Protein 3FZG (pdb70)

Structure (mmCIF, N/CA/C/O backbone):
data_3FZG
#
_entry.id   3FZG
#
_cell.length_a   74.110
_cell.length_b   90.080
_cell.length_c   65.940
_cell.angle_alpha   90.00
_cell.angle_beta   90.00
_cell.angle_gamma   90.00
#
_symmetry.space_group_name_H-M   'C 2 2 21'
#
loop_
_entity.id
_entity.type
_entity.pdbx_description
1 polymer '16S rRNA methylase'
2 non-polymer S-ADENOSYLMETHIONINE
3 water water
#
loop_
_atom_site.group_PDB
_atom_site.id
_atom_site.type_symbol
_atom_site.label_atom_id
_atom_site.label_alt_id
_atom_site.label_comp_id
_atom_site.label_asym_id
_atom_site.label_entity_id
_atom_site.label_seq_id
_atom_site.pdbx_PDB_ins_code
_atom_site.Cartn_x
_atom_site.Cartn_y
_atom_site.Cartn_z
_atom_site.occupancy
_atom_site.B_iso_or_equiv
_atom_site.auth_seq_id
_atom_site.auth_comp_id
_atom_site.auth_asym_id
_atom_site.auth_atom_id
_atom_site.pdbx_PDB_model_num
ATOM 1 N N . ALA A 1 1 ? -5.146 16.525 29.795 1.00 31.98 58 ALA A N 1
ATOM 2 C CA . ALA A 1 1 ? -5.680 17.642 28.963 1.00 30.55 58 ALA A CA 1
ATOM 3 C C . ALA A 1 1 ? -4.529 18.391 28.310 1.00 28.61 58 ALA A C 1
ATOM 4 O O . ALA A 1 1 ? -3.430 18.449 28.859 1.00 28.71 58 ALA A O 1
ATOM 6 N N . TYR A 1 2 ? -4.777 18.958 27.133 1.00 26.86 59 TYR A N 1
ATOM 7 C CA . TYR A 1 2 ? -3.742 19.708 26.432 1.00 23.79 59 TYR A CA 1
ATOM 8 C C . TYR A 1 2 ? -3.340 20.874 27.335 1.00 22.77 59 TYR A C 1
ATOM 9 O O . TYR A 1 2 ? -4.191 21.599 27.844 1.00 21.20 59 TYR A O 1
ATOM 18 N N . PRO A 1 3 ? -2.033 21.069 27.546 1.00 21.80 60 PRO A N 1
ATOM 19 C CA . PRO A 1 3 ? -1.578 22.161 28.410 1.00 21.01 60 PRO A CA 1
ATOM 20 C C . PRO A 1 3 ? -1.853 23.591 27.947 1.00 20.43 60 PRO A C 1
ATOM 21 O O . PRO A 1 3 ? -1.811 23.897 26.754 1.00 20.22 60 PRO A O 1
ATOM 25 N N . ASN A 1 4 ? -2.149 24.455 28.915 1.00 17.63 61 ASN A N 1
ATOM 26 C CA . ASN A 1 4 ? -2.403 25.870 28.659 1.00 18.63 61 ASN A CA 1
ATOM 27 C C . ASN A 1 4 ? -1.038 26.539 28.803 1.00 17.95 61 ASN A C 1
ATOM 28 O O . ASN A 1 4 ? -0.652 26.952 29.898 1.00 17.03 61 ASN A O 1
ATOM 33 N N . TRP A 1 5 ? -0.308 26.634 27.695 1.00 17.32 62 TRP A N 1
ATOM 34 C CA . TRP A 1 5 ? 1.035 27.211 27.694 1.00 17.27 62 TRP A CA 1
ATOM 35 C C . TRP A 1 5 ? 1.147 28.597 28.334 1.00 18.45 62 TRP A C 1
ATOM 36 O O . TRP A 1 5 ? 2.005 28.820 29.192 1.00 16.86 62 TRP A O 1
ATOM 47 N N . ASP A 1 6 ? 0.288 29.523 27.921 1.00 18.41 63 ASP A N 1
ATOM 48 C CA . ASP A 1 6 ? 0.317 30.878 28.466 1.00 21.71 63 ASP A CA 1
ATOM 49 C C . ASP A 1 6 ? 0.155 30.884 29.989 1.00 20.41 63 ASP A C 1
ATOM 50 O O . ASP A 1 6 ? 0.819 31.642 30.697 1.00 19.11 63 ASP A O 1
ATOM 55 N N . LYS A 1 7 ? -0.727 30.027 30.488 1.00 18.51 64 LYS A N 1
ATOM 56 C CA . LYS A 1 7 ? -0.980 29.941 31.919 1.00 19.20 64 LYS A CA 1
ATOM 57 C C . LYS A 1 7 ? 0.191 29.273 32.646 1.00 18.13 64 LYS A C 1
ATOM 58 O O . LYS A 1 7 ? 0.559 29.676 33.757 1.00 16.86 64 LYS A O 1
ATOM 64 N N . LEU A 1 8 ? 0.774 28.253 32.023 1.00 16.49 65 LEU A N 1
ATOM 65 C CA . LEU A 1 8 ? 1.910 27.557 32.621 1.00 16.63 65 LEU A CA 1
ATOM 66 C C . LEU A 1 8 ? 3.107 28.494 32.716 1.00 17.36 65 LEU A C 1
ATOM 67 O O . LEU A 1 8 ? 3.863 28.454 33.689 1.00 16.11 65 LEU A O 1
ATOM 72 N N . LEU A 1 9 ? 3.277 29.337 31.702 1.00 16.18 66 LEU A N 1
ATOM 73 C CA . LEU A 1 9 ? 4.396 30.274 31.680 1.00 17.96 66 LEU A CA 1
ATOM 74 C C . LEU A 1 9 ? 4.249 31.290 32.806 1.00 19.29 66 LEU A C 1
ATOM 75 O O . LEU A 1 9 ? 5.235 31.681 33.435 1.00 18.41 66 LEU A O 1
ATOM 80 N N . LYS A 1 10 ? 3.017 31.719 33.061 1.00 19.83 67 LYS A N 1
ATOM 81 C CA . LYS A 1 10 ? 2.773 32.685 34.125 1.00 21.80 67 LYS A CA 1
ATOM 82 C C . LYS A 1 10 ? 3.075 32.079 35.485 1.00 20.51 67 LYS A C 1
ATOM 83 O O . LYS A 1 10 ? 3.735 32.704 36.315 1.00 21.78 67 LYS A O 1
ATOM 89 N N . LYS A 1 11 ? 2.596 30.861 35.711 1.00 19.13 68 LYS A N 1
ATOM 90 C CA . LYS A 1 11 ? 2.837 30.187 36.977 1.00 20.52 68 LYS A CA 1
ATOM 91 C C . LYS A 1 11 ? 4.340 30.004 37.185 1.00 21.09 68 LYS A C 1
ATOM 92 O O . LYS A 1 11 ? 4.854 30.229 38.283 1.00 20.95 68 LYS A O 1
ATOM 98 N N . TYR A 1 12 ? 5.038 29.600 36.126 1.00 19.69 69 TYR A N 1
ATOM 99 C CA . TYR A 1 12 ? 6.484 29.403 36.198 1.00 20.01 69 TYR A CA 1
ATOM 100 C C . TYR A 1 12 ? 7.169 30.716 36.573 1.00 20.86 69 TYR A C 1
ATOM 101 O O . TYR A 1 12 ? 7.956 30.765 37.516 1.00 20.54 69 TYR A O 1
ATOM 110 N N . ASN A 1 13 ? 6.866 31.780 35.834 1.00 21.93 70 ASN A N 1
ATOM 111 C CA . ASN A 1 13 ? 7.477 33.078 36.105 1.00 24.65 70 ASN A CA 1
ATOM 112 C C . ASN A 1 13 ? 7.197 33.566 37.518 1.00 25.40 70 ASN A C 1
ATOM 113 O O . ASN A 1 13 ? 7.945 34.377 38.063 1.00 26.75 70 ASN A O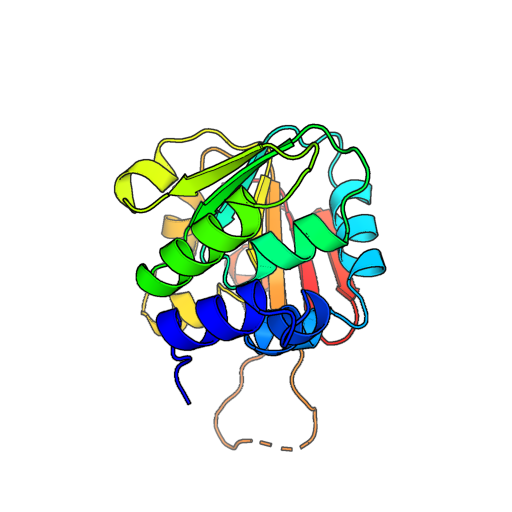 1
ATOM 118 N N . GLN A 1 14 ? 6.117 33.071 38.109 1.00 24.75 71 GLN A N 1
ATOM 119 C CA . GLN A 1 14 ? 5.745 33.462 39.459 1.00 25.06 71 GLN A CA 1
ATOM 120 C C . GLN A 1 14 ? 6.321 32.527 40.514 1.00 23.66 71 GLN A C 1
ATOM 121 O O . GLN A 1 14 ? 6.081 32.705 41.704 1.00 23.07 71 GLN A O 1
ATOM 127 N N . GLY A 1 15 ? 7.087 31.533 40.076 1.00 22.13 72 GLY A N 1
ATOM 128 C CA . GLY A 1 15 ? 7.689 30.603 41.014 1.00 21.37 72 GLY A CA 1
ATOM 129 C C . GLY A 1 15 ? 6.760 29.509 41.509 1.00 21.65 72 GLY A C 1
ATOM 130 O O . GLY A 1 15 ? 7.096 28.786 42.448 1.00 19.55 72 GLY A O 1
ATOM 131 N N . GLN A 1 16 ? 5.597 29.379 40.878 1.00 20.92 73 GLN A N 1
ATOM 132 C CA . GLN A 1 16 ? 4.623 28.363 41.267 1.00 22.51 73 GLN A CA 1
ATOM 133 C C . GLN A 1 16 ? 4.886 27.023 40.586 1.00 21.68 73 GLN A C 1
ATOM 134 O O . GLN A 1 16 ? 4.237 26.020 40.896 1.00 22.03 73 GLN A O 1
ATOM 140 N N . LEU A 1 17 ? 5.839 27.012 39.659 1.00 19.16 74 LEU A N 1
ATOM 141 C CA . LEU A 1 17 ? 6.213 25.792 38.944 1.00 18.94 74 LEU A CA 1
ATOM 142 C C . LEU A 1 17 ? 7.726 25.729 38.776 1.00 16.53 74 LEU A C 1
ATOM 143 O O . LEU A 1 17 ? 8.366 26.738 38.499 1.00 16.39 74 LEU A O 1
ATOM 148 N N . SER A 1 18 ? 8.289 24.535 38.937 1.00 15.49 75 SER A N 1
ATOM 149 C CA . SER A 1 18 ? 9.726 24.325 38.789 1.00 13.86 75 SER A CA 1
ATOM 150 C C . SER A 1 18 ? 9.990 23.552 37.499 1.00 15.41 75 SER A C 1
ATOM 151 O O . SER A 1 18 ? 9.055 23.113 36.833 1.00 14.49 75 SER A O 1
ATOM 154 N N . ILE A 1 19 ? 11.261 23.378 37.145 1.00 15.01 76 ILE A N 1
ATOM 155 C CA . ILE A 1 19 ? 11.592 22.623 35.942 1.00 15.84 76 ILE A CA 1
ATOM 156 C C . ILE A 1 19 ? 11.145 21.188 36.193 1.00 15.90 76 ILE A C 1
ATOM 157 O O . ILE A 1 19 ? 10.710 20.495 35.278 1.00 14.86 76 ILE A O 1
ATOM 162 N N . GLU A 1 20 ? 11.259 20.749 37.445 1.00 16.05 77 GLU A N 1
ATOM 163 C CA . GLU A 1 20 ? 10.849 19.398 37.813 1.00 18.21 77 GLU A CA 1
ATOM 164 C C . GLU A 1 20 ? 9.365 19.216 37.510 1.00 18.15 77 GLU A C 1
ATOM 165 O O . GLU A 1 20 ? 8.952 18.179 36.984 1.00 16.54 77 GLU A O 1
ATOM 171 N N . ASP A 1 21 ? 8.562 20.220 37.850 1.00 16.91 78 ASP A N 1
ATOM 172 C CA . ASP A 1 21 ? 7.131 20.149 37.581 1.00 17.28 78 ASP A CA 1
ATOM 173 C C . ASP A 1 21 ? 6.920 20.067 36.071 1.00 15.11 78 ASP A C 1
ATOM 174 O O . ASP A 1 21 ? 6.157 19.236 35.586 1.00 15.13 78 ASP A O 1
ATOM 179 N N . LEU A 1 22 ? 7.611 20.929 35.331 1.00 13.11 79 LEU A N 1
ATOM 180 C CA . LEU A 1 22 ? 7.473 20.958 33.878 1.00 13.26 79 LEU A CA 1
ATOM 181 C C . LEU A 1 22 ? 7.797 19.623 33.210 1.00 13.28 79 LEU A C 1
ATOM 182 O O . LEU A 1 22 ? 7.108 19.210 32.274 1.00 12.15 79 LEU A O 1
ATOM 187 N N . LEU A 1 23 ? 8.839 18.951 33.691 1.00 11.16 80 LEU A N 1
ATOM 188 C CA . LEU A 1 23 ? 9.246 17.664 33.127 1.00 12.14 80 LEU A CA 1
ATOM 189 C C . LEU A 1 23 ? 8.182 16.574 33.295 1.00 12.86 80 LEU A C 1
ATOM 190 O O . LEU A 1 23 ? 8.227 15.547 32.616 1.00 12.88 80 LEU A O 1
ATOM 195 N N . LYS A 1 24 ? 7.229 16.794 34.196 1.00 12.23 81 LYS A N 1
ATOM 196 C CA . LYS A 1 24 ? 6.167 15.815 34.420 1.00 15.54 81 LYS A CA 1
ATOM 197 C C . LYS A 1 24 ? 4.984 16.024 33.479 1.00 16.11 81 LYS A C 1
ATOM 198 O O . LYS A 1 24 ? 4.148 15.133 33.327 1.00 15.76 81 LYS A O 1
ATOM 204 N N . ILE A 1 25 ? 4.916 17.195 32.852 1.00 14.15 82 ILE A N 1
ATOM 205 C CA . ILE A 1 25 ? 3.807 17.519 31.954 1.00 15.47 82 ILE A CA 1
ATOM 206 C C . ILE A 1 25 ? 3.663 16.599 30.742 1.00 15.86 82 ILE A C 1
ATOM 207 O O . ILE A 1 25 ? 2.577 16.080 30.491 1.00 14.86 82 ILE A O 1
ATOM 212 N N . HIS A 1 26 ? 4.741 16.398 29.991 1.00 13.41 83 HIS A N 1
ATOM 213 C CA . HIS A 1 26 ? 4.681 15.529 28.815 1.00 13.47 83 HIS A CA 1
ATOM 214 C C . HIS A 1 26 ? 5.034 14.100 29.236 1.00 13.40 83 HIS A C 1
ATOM 215 O O . HIS A 1 26 ? 6.149 13.837 29.690 1.00 12.94 83 HIS A O 1
ATOM 222 N N . SER A 1 27 ? 4.089 13.175 29.073 1.00 12.05 84 SER A N 1
ATOM 223 C CA . SER A 1 27 ? 4.302 11.790 29.487 1.00 12.77 84 SER A CA 1
ATOM 224 C C . SER A 1 27 ? 5.591 11.148 28.970 1.00 12.66 84 SER A C 1
ATOM 225 O O . SER A 1 27 ? 6.233 10.378 29.688 1.00 13.18 84 SER A O 1
ATOM 228 N N . SER A 1 28 ? 5.986 11.456 27.741 1.00 11.03 85 SER A N 1
ATOM 229 C CA . SER A 1 28 ? 7.205 10.853 27.204 1.00 12.97 85 SER A CA 1
ATOM 230 C C . SER A 1 28 ? 8.445 11.278 27.990 1.00 12.22 85 SER A C 1
ATOM 231 O O . SER A 1 28 ? 9.376 10.486 28.172 1.00 11.93 85 SER A O 1
ATOM 234 N N . THR A 1 29 ? 8.464 12.522 28.455 1.00 11.19 86 THR A N 1
ATOM 235 C CA . THR A 1 29 ? 9.597 12.986 29.243 1.00 10.71 86 THR A CA 1
ATOM 236 C C . THR A 1 29 ? 9.391 12.565 30.697 1.00 11.23 86 THR A C 1
ATOM 237 O O . THR A 1 29 ? 10.347 12.224 31.396 1.00 12.20 86 THR A O 1
ATOM 241 N N . ASN A 1 30 ? 8.141 12.574 31.150 1.00 9.46 87 ASN A N 1
ATOM 242 C CA . ASN A 1 30 ? 7.843 12.160 32.520 1.00 10.87 87 ASN A CA 1
ATOM 243 C C . ASN A 1 30 ? 8.343 10.726 32.744 1.00 10.17 87 ASN A C 1
ATOM 244 O O . ASN A 1 30 ? 8.907 10.406 33.792 1.00 10.91 87 ASN A O 1
ATOM 249 N N . GLU A 1 31 ? 8.148 9.875 31.742 1.00 9.04 88 GLU A N 1
ATOM 250 C CA . GLU A 1 31 ? 8.567 8.477 31.814 1.00 9.95 88 GLU A CA 1
ATOM 251 C C . GLU A 1 31 ? 10.084 8.315 31.857 1.00 11.52 88 GLU A C 1
ATOM 252 O O . GLU A 1 31 ? 10.585 7.297 32.327 1.00 11.68 88 GLU A O 1
ATOM 258 N N . ARG A 1 32 ? 10.807 9.317 31.359 1.00 11.02 89 ARG A N 1
ATOM 259 C CA . ARG A 1 32 ? 12.268 9.266 31.297 1.00 11.35 89 ARG A CA 1
ATOM 260 C C . ARG A 1 32 ? 12.981 9.875 32.505 1.00 12.82 89 ARG A C 1
ATOM 261 O O . ARG A 1 32 ? 14.157 9.594 32.746 1.00 12.93 89 ARG A O 1
ATOM 269 N N . VAL A 1 33 ? 12.273 10.699 33.269 1.00 13.07 90 VAL A N 1
ATOM 270 C CA . VAL A 1 33 ? 12.866 11.353 34.433 1.00 14.06 90 VAL A CA 1
ATOM 271 C C . VAL A 1 33 ? 13.622 10.415 35.377 1.00 13.33 90 VAL A C 1
ATOM 272 O O . VAL A 1 33 ? 14.742 10.714 35.776 1.00 12.35 90 VAL A O 1
ATOM 276 N N . ALA A 1 34 ? 13.018 9.283 35.726 1.00 12.87 91 ALA A N 1
ATOM 277 C CA . ALA A 1 34 ? 13.654 8.338 36.643 1.00 13.43 91 ALA A CA 1
ATOM 278 C C . ALA A 1 34 ? 14.985 7.782 36.141 1.00 14.66 91 ALA A C 1
ATOM 279 O O . ALA A 1 34 ? 15.814 7.339 36.935 1.00 16.15 91 ALA A O 1
ATOM 281 N N . THR A 1 35 ? 15.192 7.791 34.829 1.00 12.57 92 THR A N 1
ATOM 282 C CA . THR A 1 35 ? 16.437 7.279 34.268 1.00 11.99 92 THR A CA 1
ATOM 283 C C . THR A 1 35 ? 17.131 8.318 33.396 1.00 11.46 92 THR A C 1
ATOM 284 O O . THR A 1 35 ? 17.874 7.969 32.483 1.00 11.73 92 THR A O 1
ATOM 288 N N . LEU A 1 36 ? 16.906 9.594 33.698 1.00 11.46 93 LEU A N 1
ATOM 289 C CA . LEU A 1 36 ? 17.494 10.679 32.917 1.00 12.16 93 LEU A CA 1
ATOM 290 C C . LEU A 1 36 ? 19.012 10.568 32.776 1.00 12.80 93 LEU A C 1
ATOM 291 O O . LEU A 1 36 ? 19.543 10.615 31.667 1.00 11.70 93 LEU A O 1
ATOM 296 N N . ASN A 1 37 ? 19.713 10.421 33.897 1.00 12.31 94 ASN A N 1
ATOM 297 C CA . ASN A 1 37 ? 21.165 10.312 33.846 1.00 14.98 94 ASN A CA 1
ATOM 298 C C . ASN A 1 37 ? 21.609 9.053 33.106 1.00 13.95 94 ASN A C 1
ATOM 299 O O . ASN A 1 37 ? 22.533 9.108 32.299 1.00 12.93 94 ASN A O 1
ATOM 304 N N . ASP A 1 38 ? 20.956 7.923 33.373 1.00 13.58 95 ASP A N 1
ATOM 305 C CA . ASP A 1 38 ? 21.321 6.673 32.704 1.00 13.45 95 ASP A CA 1
ATOM 306 C C . ASP A 1 38 ? 21.131 6.765 31.200 1.00 11.20 95 ASP A C 1
ATOM 307 O O . ASP A 1 38 ? 21.929 6.228 30.438 1.00 10.19 95 ASP A O 1
ATOM 312 N N . PHE A 1 39 ? 20.062 7.436 30.778 1.00 10.81 96 PHE A N 1
ATOM 313 C CA . PHE A 1 39 ? 19.767 7.602 29.354 1.00 11.12 96 PHE A CA 1
ATOM 314 C C . PHE A 1 39 ? 20.882 8.346 28.626 1.00 10.64 96 PHE A C 1
ATOM 315 O O . PHE A 1 39 ? 21.440 7.849 27.647 1.00 10.24 96 PHE A O 1
ATOM 323 N N . TYR A 1 40 ? 21.196 9.546 29.099 1.00 10.23 97 TYR A N 1
ATOM 324 C CA . TYR A 1 40 ? 22.229 10.344 28.456 1.00 10.71 97 TYR A CA 1
ATOM 325 C C . TYR A 1 40 ? 23.637 9.789 28.622 1.00 11.62 97 TYR A C 1
ATOM 326 O O . TYR A 1 40 ? 24.479 9.976 27.746 1.00 11.36 97 TYR A O 1
ATOM 335 N N . THR A 1 41 ? 23.895 9.104 29.732 1.00 12.14 98 THR A N 1
ATOM 336 C CA . THR A 1 41 ? 25.208 8.501 29.942 1.00 13.78 98 THR A CA 1
ATOM 337 C C . THR A 1 41 ? 25.385 7.406 28.892 1.00 13.76 98 THR A C 1
ATOM 338 O O . THR A 1 41 ? 26.466 7.234 28.326 1.00 13.52 98 THR A O 1
ATOM 342 N N . TYR A 1 42 ? 24.305 6.673 28.628 1.00 13.78 99 TYR A N 1
ATOM 343 C CA . TYR A 1 42 ? 24.318 5.597 27.645 1.00 13.59 99 TYR A CA 1
ATOM 344 C C . TYR A 1 42 ? 24.529 6.133 26.225 1.00 15.44 99 TYR A C 1
ATOM 345 O O . TYR A 1 42 ? 25.371 5.632 25.470 1.00 14.22 99 TYR A O 1
ATOM 354 N N . VAL A 1 43 ? 23.757 7.154 25.868 1.00 14.58 100 VAL A N 1
ATOM 355 C CA . VAL A 1 43 ? 23.838 7.755 24.541 1.00 15.42 100 VAL A CA 1
ATOM 356 C C . VAL A 1 43 ? 25.211 8.324 24.210 1.00 16.18 100 VAL A C 1
ATOM 357 O O . VAL A 1 43 ? 25.823 7.954 23.207 1.00 17.24 100 VAL A O 1
ATOM 361 N N . PHE A 1 44 ? 25.699 9.228 25.049 1.00 17.93 101 PHE A N 1
ATOM 362 C CA . PHE A 1 44 ? 26.996 9.841 24.805 1.00 19.22 101 PHE A CA 1
ATOM 363 C C . PHE A 1 44 ? 28.146 8.879 25.062 1.00 20.76 101 PHE A C 1
ATOM 364 O O . PHE A 1 44 ? 29.269 9.094 24.595 1.00 21.19 101 PHE A O 1
ATOM 372 N N . GLY A 1 45 ? 27.858 7.807 25.792 1.00 21.56 102 GLY A N 1
ATOM 373 C CA . GLY A 1 45 ? 28.881 6.821 26.077 1.00 23.09 102 GLY A CA 1
ATOM 374 C C . GLY A 1 45 ? 29.094 5.898 24.890 1.00 24.62 102 GLY A C 1
ATOM 375 O O . GLY A 1 45 ? 30.156 5.299 24.746 1.00 25.43 102 GLY A O 1
ATOM 376 N N . ASN A 1 46 ? 28.086 5.793 24.029 1.00 23.82 103 ASN A N 1
ATOM 377 C CA . ASN A 1 46 ? 28.169 4.927 22.860 1.00 25.89 103 ASN A CA 1
ATOM 378 C C . ASN A 1 46 ? 28.293 5.693 21.550 1.00 27.60 103 ASN A C 1
ATOM 379 O O . ASN A 1 46 ? 28.427 5.094 20.479 1.00 28.04 103 ASN A O 1
ATOM 384 N N . ILE A 1 47 ? 28.216 7.014 21.633 1.00 27.55 104 ILE A N 1
ATOM 385 C CA . ILE A 1 47 ? 28.354 7.846 20.454 1.00 29.18 104 ILE A CA 1
ATOM 386 C C . ILE A 1 47 ? 29.460 8.825 20.758 1.00 30.74 104 ILE A C 1
ATOM 387 O O . ILE A 1 47 ? 29.290 9.780 21.523 1.00 31.65 104 ILE A O 1
ATOM 392 N N . LYS A 1 48 ? 30.617 8.549 20.168 1.00 31.97 105 LYS A N 1
ATOM 393 C CA . LYS A 1 48 ? 31.785 9.389 20.377 1.00 33.89 105 LYS A CA 1
ATOM 394 C C . LYS A 1 48 ? 31.545 10.791 19.888 1.00 32.57 105 LYS A C 1
ATOM 395 O O . LYS A 1 48 ? 31.006 11.013 18.797 1.00 32.71 105 LYS A O 1
ATOM 401 N N . HIS A 1 49 ? 31.987 11.744 20.703 1.00 31.01 106 HIS A N 1
ATOM 402 C CA . HIS A 1 49 ? 31.850 13.190 20.480 1.00 29.91 106 HIS A CA 1
ATOM 403 C C . HIS A 1 49 ? 30.802 13.803 19.579 1.00 27.67 106 HIS A C 1
ATOM 404 O O . HIS A 1 49 ? 30.956 13.918 18.370 1.00 27.87 106 HIS A O 1
ATOM 411 N N . VAL A 1 50 ? 29.706 14.157 20.222 1.00 23.62 107 VAL A N 1
ATOM 412 C CA . VAL A 1 50 ? 28.588 14.794 19.556 1.00 20.42 107 VAL A CA 1
ATOM 413 C C . VAL A 1 50 ? 28.777 16.304 19.669 1.00 19.48 107 VAL A C 1
ATOM 414 O O . VAL A 1 50 ? 29.086 16.824 20.751 1.00 18.59 107 VAL A O 1
ATOM 418 N N . SER A 1 51 ? 28.664 16.997 18.543 1.00 16.56 108 SER A N 1
ATOM 419 C CA . SER A 1 51 ? 28.816 18.441 18.529 1.00 17.81 108 SER A CA 1
ATOM 420 C C . SER A 1 51 ? 27.470 19.022 18.124 1.00 16.11 108 SER A C 1
ATOM 421 O O . SER A 1 51 ? 27.148 20.162 18.462 1.00 15.23 108 SER A O 1
ATOM 424 N N . SER A 1 52 ? 26.680 18.232 17.401 1.00 14.10 109 SER A N 1
ATOM 425 C CA . SER A 1 52 ? 25.368 18.675 16.950 1.00 12.90 109 SER A CA 1
ATOM 426 C C . SER A 1 52 ? 24.342 17.558 17.052 1.00 12.61 109 SER A C 1
ATOM 427 O O . SER A 1 52 ? 24.632 16.397 16.760 1.00 12.87 109 SER A O 1
ATOM 430 N N . ILE A 1 53 ? 23.137 17.932 17.464 1.00 12.35 110 ILE A N 1
ATOM 431 C CA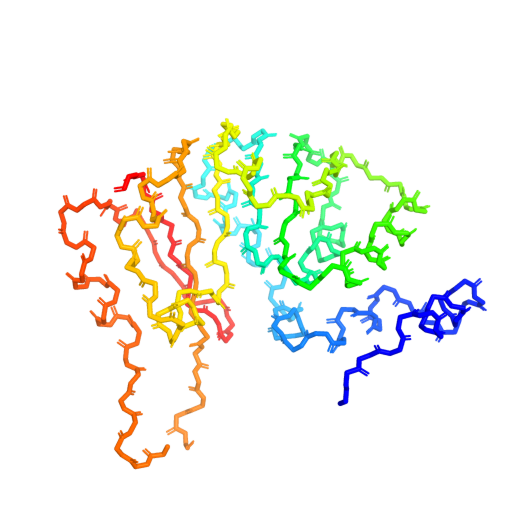 . ILE A 1 53 ? 22.042 16.991 17.614 1.00 11.76 110 ILE A CA 1
ATOM 432 C C . ILE A 1 53 ? 20.752 17.554 17.031 1.00 12.07 110 ILE A C 1
ATOM 433 O O . ILE A 1 53 ? 20.485 18.754 17.131 1.00 11.02 110 ILE A O 1
ATOM 438 N N . LEU A 1 54 ? 19.971 16.685 16.404 1.00 10.95 111 LEU A N 1
ATOM 439 C CA . LEU A 1 54 ? 18.657 17.067 15.906 1.00 12.92 111 LEU A CA 1
ATOM 440 C C . LEU A 1 54 ? 17.702 16.166 16.682 1.00 11.72 111 LEU A C 1
ATOM 441 O O . LEU A 1 54 ? 17.807 14.939 16.607 1.00 12.83 111 LEU A O 1
ATOM 446 N N . ASP A 1 55 ? 16.799 16.773 17.445 1.00 9.81 112 ASP A N 1
ATOM 447 C CA . ASP A 1 55 ? 15.811 16.023 18.215 1.00 9.31 112 ASP A CA 1
ATOM 448 C C . ASP A 1 55 ? 14.490 16.157 17.456 1.00 9.55 112 ASP A C 1
ATOM 449 O O . ASP A 1 55 ? 13.792 17.166 17.591 1.00 9.67 112 ASP A O 1
ATOM 454 N N . PHE A 1 56 ? 14.159 15.151 16.649 1.00 8.80 113 PHE A N 1
ATOM 455 C CA . PHE A 1 56 ? 12.935 15.175 15.838 1.00 10.13 113 PHE A CA 1
ATOM 456 C C . PHE A 1 56 ? 11.729 14.708 16.653 1.00 10.14 113 PHE A C 1
ATOM 457 O O . PHE A 1 56 ? 11.718 13.582 17.152 1.00 10.58 113 PHE A O 1
ATOM 465 N N . GLY A 1 57 ? 10.711 15.560 16.760 1.00 10.32 114 GLY A N 1
ATOM 466 C CA . GLY A 1 57 ? 9.542 15.221 17.562 1.00 10.88 114 GLY A CA 1
ATOM 467 C C . GLY A 1 57 ? 10.015 15.258 19.008 1.00 11.37 114 GLY A C 1
ATOM 468 O O . GLY A 1 57 ? 9.676 14.396 19.826 1.00 10.14 114 GLY A O 1
ATOM 469 N N . CYS A 1 58 ? 10.799 16.290 19.310 1.00 12.64 115 CYS A N 1
ATOM 470 C CA . CYS A 1 58 ? 11.429 16.483 20.616 1.00 10.59 115 CYS A CA 1
ATOM 471 C C . CYS A 1 58 ? 10.585 16.474 21.881 1.00 11.34 115 CYS A C 1
ATOM 472 O O . CYS A 1 58 ? 11.061 16.028 22.925 1.00 10.87 115 CYS A O 1
ATOM 475 N N . GLY A 1 59 ? 9.351 16.963 21.807 1.00 10.88 116 GLY A N 1
ATOM 476 C CA . GLY A 1 59 ? 8.524 17.000 23.003 1.00 10.61 116 GLY A CA 1
ATOM 477 C C . GLY A 1 59 ? 9.196 17.889 24.036 1.00 9.96 116 GLY A C 1
ATOM 478 O O . GLY A 1 59 ? 9.700 18.958 23.689 1.00 9.14 116 GLY A O 1
ATOM 479 N N . PHE A 1 60 ? 9.216 17.458 25.296 1.00 9.71 117 PHE A N 1
ATOM 480 C CA . PHE A 1 60 ? 9.844 18.238 26.364 1.00 9.29 117 PHE A CA 1
ATOM 481 C C . PHE A 1 60 ? 11.305 17.875 26.602 1.00 9.43 117 PHE A C 1
ATOM 482 O O . PHE A 1 60 ? 11.928 18.378 27.539 1.00 10.43 117 PHE A O 1
ATOM 490 N N . ASN A 1 61 ? 11.863 17.020 25.754 1.00 8.81 118 ASN A N 1
ATOM 491 C CA . ASN A 1 61 ? 13.257 16.625 25.927 1.00 10.10 118 ASN A CA 1
ATOM 492 C C . ASN A 1 61 ? 14.217 17.823 25.971 1.00 10.11 118 ASN A C 1
ATOM 493 O O . ASN A 1 61 ? 15.243 17.764 26.638 1.00 10.82 118 ASN A O 1
ATOM 498 N N . PRO A 1 62 ? 13.909 18.917 25.248 1.00 10.52 119 PRO A N 1
ATOM 499 C CA . PRO A 1 62 ? 14.844 20.049 25.312 1.00 10.18 119 PRO A CA 1
ATOM 500 C C . PRO A 1 62 ? 15.101 20.459 26.764 1.00 10.81 119 PRO A C 1
ATOM 501 O O . PRO A 1 62 ? 16.225 20.784 27.146 1.00 10.20 119 PRO A O 1
ATOM 505 N N . LEU A 1 63 ? 14.043 20.420 27.566 1.00 10.26 120 LEU A N 1
ATOM 506 C CA . LEU A 1 63 ? 14.109 20.773 28.977 1.00 13.01 120 LEU A CA 1
ATOM 507 C C . LEU A 1 63 ? 14.870 19.711 29.775 1.00 12.91 120 LEU A C 1
ATOM 508 O O . LEU A 1 63 ? 15.624 20.039 30.697 1.00 12.91 120 LEU A O 1
ATOM 513 N N . ALA A 1 64 ? 14.658 18.442 29.429 1.00 10.96 121 ALA A N 1
ATOM 514 C CA . ALA A 1 64 ? 15.331 17.338 30.115 1.00 11.38 121 ALA A CA 1
ATOM 515 C C . ALA A 1 64 ? 16.833 17.414 29.878 1.00 11.39 121 ALA A C 1
ATOM 516 O O . ALA A 1 64 ? 17.629 17.160 30.783 1.00 10.01 121 ALA A O 1
ATOM 518 N N . LEU A 1 65 ? 17.216 17.762 28.653 1.00 10.57 122 LEU A N 1
ATOM 519 C CA . LEU A 1 65 ? 18.627 17.883 28.311 1.00 9.84 122 LEU A CA 1
ATOM 520 C C . LEU A 1 65 ? 19.238 19.001 29.154 1.00 11.30 122 LEU A C 1
ATOM 521 O O . LEU A 1 65 ? 20.357 18.879 29.658 1.00 9.41 122 LEU A O 1
ATOM 526 N N . TYR A 1 66 ? 18.502 20.097 29.302 1.00 11.00 123 TYR A N 1
ATOM 527 C CA . TYR A 1 66 ? 18.983 21.208 30.115 1.00 12.66 123 TYR A CA 1
ATOM 528 C C . TYR A 1 66 ? 19.227 20.709 31.542 1.00 13.67 123 TYR A C 1
ATOM 529 O O . TYR A 1 66 ? 20.256 21.003 32.154 1.00 13.53 123 TYR A O 1
ATOM 538 N N . GLN A 1 67 ? 18.267 19.954 32.063 1.00 13.84 124 GLN A N 1
ATOM 539 C CA . GLN A 1 67 ? 18.357 19.426 33.420 1.00 15.40 124 GLN A CA 1
ATOM 540 C C . GLN A 1 67 ? 19.557 18.497 33.609 1.00 15.47 124 GLN A C 1
ATOM 541 O O . GLN A 1 67 ? 20.248 18.551 34.631 1.00 14.98 124 GLN A O 1
ATOM 547 N N . TRP A 1 68 ? 19.808 17.648 32.620 1.00 14.00 125 TRP A N 1
ATOM 548 C CA . TRP A 1 68 ? 20.910 16.701 32.699 1.00 13.86 125 TRP A CA 1
ATOM 549 C C . TRP A 1 68 ? 22.285 17.309 32.443 1.00 14.19 125 TRP A C 1
ATOM 550 O O . TRP A 1 68 ? 23.262 16.960 33.107 1.00 12.27 125 TRP A O 1
ATOM 561 N N . ASN A 1 69 ? 22.359 18.209 31.471 1.00 12.49 126 ASN A N 1
ATOM 562 C CA . ASN A 1 69 ? 23.630 18.813 31.101 1.00 13.72 126 ASN A CA 1
ATOM 563 C C . ASN A 1 69 ? 24.359 19.593 32.190 1.00 15.40 126 ASN A C 1
ATOM 564 O O . ASN A 1 69 ? 23.752 20.242 33.040 1.00 12.28 126 ASN A O 1
ATOM 569 N N . GLU A 1 70 ? 25.683 19.514 32.146 1.00 15.24 127 GLU A N 1
ATOM 570 C CA . GLU A 1 70 ? 26.517 20.246 33.080 1.00 17.82 127 GLU A CA 1
ATOM 571 C C . GLU A 1 70 ? 27.310 21.243 32.240 1.00 17.00 127 GLU A C 1
ATOM 572 O O . GLU A 1 70 ? 27.138 22.452 32.374 1.00 18.32 127 GLU A O 1
ATOM 578 N N . ASN A 1 71 ? 28.158 20.734 31.350 1.00 17.24 128 ASN A N 1
ATOM 579 C CA . ASN A 1 71 ? 28.970 21.614 30.512 1.00 17.61 128 ASN A CA 1
ATOM 580 C C . ASN A 1 71 ? 29.296 21.053 29.125 1.00 17.12 128 ASN A C 1
ATOM 581 O O . ASN A 1 71 ? 30.391 21.266 28.611 1.00 15.74 128 ASN A O 1
ATOM 586 N N . GLU A 1 72 ? 28.361 20.336 28.511 1.00 15.20 129 GLU A N 1
ATOM 587 C CA . GLU A 1 72 ? 28.621 19.801 27.175 1.00 16.12 129 GLU A CA 1
ATOM 588 C C . GLU A 1 72 ? 28.616 20.936 26.148 1.00 16.32 129 GLU A C 1
ATOM 589 O O . GLU A 1 72 ? 27.909 21.931 26.309 1.00 16.85 129 GLU A O 1
ATOM 595 N N . LYS A 1 73 ? 29.413 20.786 25.097 1.00 16.65 130 LYS A N 1
ATOM 596 C CA . LYS A 1 73 ? 29.478 21.779 24.029 1.00 18.64 130 LYS A CA 1
ATOM 597 C C . LYS A 1 73 ? 28.708 21.176 22.860 1.00 18.21 130 LYS A C 1
ATOM 598 O O . LYS A 1 73 ? 29.264 20.428 22.052 1.00 17.86 130 LYS A O 1
ATOM 604 N N . ILE A 1 74 ? 27.422 21.494 22.780 1.00 17.52 131 ILE A N 1
ATOM 605 C CA . ILE A 1 74 ? 26.577 20.945 21.729 1.00 16.30 131 ILE A CA 1
ATOM 606 C C . ILE A 1 74 ? 25.588 21.955 21.167 1.00 15.88 131 ILE A C 1
ATOM 607 O O . ILE A 1 74 ? 25.049 22.788 21.900 1.00 15.93 131 ILE A O 1
ATOM 612 N N . ILE A 1 75 ? 25.367 21.877 19.857 1.00 13.61 132 ILE A N 1
ATOM 613 C CA . ILE A 1 75 ? 24.384 22.716 19.195 1.00 13.52 132 ILE A CA 1
ATOM 614 C C . ILE A 1 75 ? 23.203 21.760 19.063 1.00 12.28 132 ILE A C 1
ATOM 615 O O . ILE A 1 75 ? 23.248 20.791 18.300 1.00 11.48 132 ILE A O 1
ATOM 620 N N . TYR A 1 76 ? 22.159 22.033 19.831 1.00 11.64 133 TYR A N 1
ATOM 621 C CA . TYR A 1 76 ? 20.977 21.185 19.866 1.00 11.28 133 TYR A CA 1
ATOM 622 C C . TYR A 1 76 ? 19.802 21.793 19.100 1.00 10.62 133 TYR A C 1
ATOM 623 O O . TYR A 1 76 ? 19.291 22.855 19.461 1.00 10.53 133 TYR A O 1
ATOM 632 N N . HIS A 1 77 ? 19.384 21.108 18.039 1.00 9.87 134 HIS A N 1
ATOM 633 C CA . HIS A 1 77 ? 18.272 21.556 17.202 1.00 11.55 134 HIS A CA 1
ATOM 634 C C . HIS A 1 77 ? 17.008 20.795 17.597 1.00 12.25 134 HIS A C 1
ATOM 635 O O . HIS A 1 77 ? 16.961 19.562 17.528 1.00 12.85 134 HIS A O 1
ATOM 642 N N . ALA A 1 78 ? 15.981 21.532 18.003 1.00 12.98 135 ALA A N 1
ATOM 643 C CA . ALA A 1 78 ? 14.730 20.918 18.432 1.00 14.00 135 ALA A CA 1
ATOM 644 C C . ALA A 1 78 ? 13.577 21.182 17.471 1.00 14.80 135 ALA A C 1
ATOM 645 O O . ALA A 1 78 ? 13.315 22.327 17.099 1.00 14.83 135 ALA A O 1
ATOM 647 N N . TYR A 1 79 ? 12.891 20.114 17.076 1.00 14.45 136 TYR A N 1
ATOM 648 C CA . TYR A 1 79 ? 11.747 20.225 16.180 1.00 12.74 136 TYR A CA 1
ATOM 649 C C . TYR A 1 79 ? 10.580 19.341 16.624 1.00 12.72 136 TYR A C 1
ATOM 650 O O . TYR A 1 79 ? 10.767 18.177 16.970 1.00 11.75 136 TYR A O 1
ATOM 659 N N . ASP A 1 80 ? 9.379 19.904 16.617 1.00 11.47 137 ASP A N 1
ATOM 660 C CA . ASP A 1 80 ? 8.186 19.147 16.967 1.00 12.72 137 ASP A CA 1
ATOM 661 C C . ASP A 1 80 ? 7.036 19.776 16.196 1.00 12.84 137 ASP A C 1
ATOM 662 O O . ASP A 1 80 ? 7.012 20.991 15.980 1.00 11.98 137 ASP A O 1
ATOM 667 N N . ILE A 1 81 ? 6.092 18.948 15.768 1.00 13.75 138 ILE A N 1
ATOM 668 C CA . ILE A 1 81 ? 4.955 19.432 15.000 1.00 13.48 138 ILE A CA 1
ATOM 669 C C . ILE A 1 81 ? 4.084 20.389 15.812 1.00 16.16 138 ILE A C 1
ATOM 670 O O . ILE A 1 81 ? 3.389 21.233 15.248 1.00 15.41 138 ILE A O 1
ATOM 675 N N . ASP A 1 82 ? 4.134 20.270 17.137 1.00 14.76 139 ASP A N 1
ATOM 676 C CA . ASP A 1 82 ? 3.346 21.149 17.995 1.00 15.93 139 ASP A CA 1
ATOM 677 C C . ASP A 1 82 ? 4.072 22.490 18.145 1.00 15.89 139 ASP A C 1
ATOM 678 O O . ASP A 1 82 ? 4.946 22.645 18.999 1.00 11.29 139 ASP A O 1
ATOM 683 N N . ARG A 1 83 ? 3.699 23.454 17.308 1.00 16.31 140 ARG A N 1
ATOM 684 C CA . ARG A 1 83 ? 4.314 24.777 17.316 1.00 18.26 140 ARG A CA 1
ATOM 685 C C . ARG A 1 83 ? 4.193 25.535 18.638 1.00 18.74 140 ARG A C 1
ATOM 686 O O . ARG A 1 83 ? 5.157 26.154 19.089 1.00 18.81 140 ARG A O 1
ATOM 694 N N . ALA A 1 84 ? 3.016 25.499 19.256 1.00 18.53 141 ALA A N 1
ATOM 695 C CA . ALA A 1 84 ? 2.813 26.214 20.514 1.00 18.33 141 ALA A CA 1
ATOM 696 C C . ALA A 1 84 ? 3.711 25.651 21.604 1.00 17.51 141 ALA A C 1
ATOM 697 O O . ALA A 1 84 ? 4.238 26.394 22.429 1.00 17.11 141 ALA A O 1
ATOM 699 N N . GLU A 1 85 ? 3.882 24.334 21.606 1.00 17.55 142 GLU A N 1
ATOM 700 C CA . GLU A 1 85 ? 4.730 23.690 22.599 1.00 16.84 142 GLU A CA 1
ATOM 701 C C . GLU A 1 85 ? 6.166 24.161 22.417 1.00 15.39 142 GLU A C 1
ATOM 702 O O . GLU A 1 85 ? 6.878 24.408 23.392 1.00 14.39 142 GLU A O 1
ATOM 708 N N . ILE A 1 86 ? 6.586 24.289 21.162 1.00 16.14 143 ILE A N 1
ATOM 709 C CA . ILE A 1 86 ? 7.938 24.747 20.854 1.00 14.70 143 ILE A CA 1
ATOM 710 C C . ILE A 1 86 ? 8.112 26.184 21.345 1.00 14.56 143 ILE A C 1
ATOM 711 O O . ILE A 1 86 ? 9.148 26.534 21.917 1.00 13.57 143 ILE A O 1
ATOM 716 N N . ALA A 1 87 ? 7.093 27.010 21.120 1.00 15.15 144 ALA A N 1
ATOM 717 C CA . ALA A 1 87 ? 7.129 28.409 21.544 1.00 15.27 144 ALA A CA 1
ATOM 718 C C . ALA A 1 87 ? 7.287 28.498 23.061 1.00 15.09 144 ALA A C 1
ATOM 719 O O . ALA A 1 87 ? 8.067 29.303 23.573 1.00 15.71 144 ALA A O 1
ATOM 721 N N . PHE A 1 88 ? 6.542 27.663 23.777 1.00 14.59 145 PHE A N 1
ATOM 722 C CA . PHE A 1 88 ? 6.615 27.631 25.232 1.00 14.18 145 PHE A CA 1
ATOM 723 C C . PHE A 1 88 ? 8.029 27.248 25.672 1.00 13.68 145 PHE A C 1
ATOM 724 O O . PHE A 1 88 ? 8.650 27.936 26.482 1.00 13.83 145 PHE A O 1
ATOM 732 N N . LEU A 1 89 ? 8.532 26.143 25.134 1.00 12.58 146 LEU A N 1
ATOM 733 C CA . LEU A 1 89 ? 9.866 25.671 25.487 1.00 13.12 146 LEU A CA 1
ATOM 734 C C . LEU A 1 89 ? 10.942 26.719 25.207 1.00 14.12 146 LEU A C 1
ATOM 735 O O . LEU A 1 89 ? 11.860 26.908 26.012 1.00 13.49 146 LEU A O 1
ATOM 740 N N . SER A 1 90 ? 10.824 27.402 24.070 1.00 13.80 147 SER A N 1
ATOM 741 C CA . SER A 1 90 ? 11.793 28.424 23.701 1.00 15.01 147 SER A CA 1
ATOM 742 C C . SER A 1 90 ? 11.771 29.579 24.700 1.00 16.19 147 SER A C 1
ATOM 743 O O . SER A 1 90 ? 12.811 30.156 25.009 1.00 16.64 147 SER A O 1
ATOM 746 N N . SER A 1 91 ? 10.588 29.915 25.211 1.00 15.88 148 SER A N 1
ATOM 747 C CA . SER A 1 91 ? 10.474 30.999 26.180 1.00 17.90 148 SER A CA 1
ATOM 748 C C . SER A 1 91 ? 11.126 30.618 27.507 1.00 18.30 148 SER A C 1
ATOM 749 O O . SER A 1 91 ? 11.805 31.434 28.128 1.00 18.58 148 SER A O 1
ATOM 752 N N . ILE A 1 92 ? 10.914 29.381 27.945 1.00 17.67 149 ILE A N 1
ATOM 753 C CA . ILE A 1 92 ? 11.495 28.917 29.198 1.00 18.18 149 ILE A CA 1
ATOM 754 C C . ILE A 1 92 ? 13.015 28.803 29.093 1.00 18.96 149 ILE A C 1
ATOM 755 O O . ILE A 1 92 ? 13.751 29.380 29.890 1.00 17.57 149 ILE A O 1
ATOM 760 N N . ILE A 1 93 ? 13.479 28.053 28.100 1.00 18.51 150 ILE A N 1
ATOM 761 C CA . ILE A 1 93 ? 14.907 27.846 27.918 1.00 19.60 150 ILE A CA 1
ATOM 762 C C . ILE A 1 93 ? 15.653 29.151 27.654 1.00 20.01 150 ILE A C 1
ATOM 763 O O . ILE A 1 93 ? 16.820 29.288 28.022 1.00 18.68 150 ILE A O 1
ATOM 768 N N . GLY A 1 94 ? 14.973 30.113 27.040 1.00 21.39 151 GLY A N 1
ATOM 769 C CA . GLY A 1 94 ? 15.600 31.392 26.773 1.00 24.23 151 GLY A CA 1
ATOM 770 C C . GLY A 1 94 ? 15.908 32.103 28.074 1.00 25.35 151 GLY A C 1
ATOM 771 O O . GLY A 1 94 ? 16.769 32.975 28.135 1.00 28.80 151 GLY A O 1
ATOM 772 N N . LYS A 1 95 ? 15.199 31.717 29.128 1.00 27.71 152 LYS A N 1
ATOM 773 C CA . LYS A 1 95 ? 15.387 32.327 30.442 1.00 28.55 152 LYS A CA 1
ATOM 774 C C . LYS A 1 95 ? 16.565 31.699 31.184 1.00 28.63 152 LYS A C 1
ATOM 775 O O . LYS A 1 95 ? 17.144 32.324 32.079 1.00 28.83 152 LYS A O 1
ATOM 781 N N . LEU A 1 96 ? 16.919 30.470 30.797 1.00 26.72 153 LEU A N 1
ATOM 782 C CA . LEU A 1 96 ? 17.989 29.703 31.441 1.00 22.92 153 LEU A CA 1
ATOM 783 C C . LEU A 1 96 ? 19.428 29.948 30.982 1.00 22.96 153 LEU A C 1
ATOM 784 O O . LEU A 1 96 ? 19.674 30.513 29.922 1.00 23.99 153 LEU A O 1
ATOM 789 N N . LYS A 1 97 ? 20.366 29.490 31.806 1.00 21.66 154 LYS A N 1
ATOM 790 C CA . LYS A 1 97 ? 21.798 29.603 31.539 1.00 22.06 154 LYS A CA 1
ATOM 791 C C . LYS A 1 97 ? 22.334 28.189 31.302 1.00 20.11 154 LYS A C 1
ATOM 792 O O . LYS A 1 97 ? 22.269 27.344 32.194 1.00 18.81 154 LYS A O 1
ATOM 798 N N . THR A 1 98 ? 22.860 27.933 30.107 1.00 18.61 155 THR A N 1
ATOM 799 C CA . THR A 1 98 ? 23.372 26.605 29.782 1.00 16.72 155 THR A CA 1
ATOM 800 C C . THR A 1 98 ? 24.427 26.614 28.679 1.00 16.38 155 THR A C 1
ATOM 801 O O . THR A 1 98 ? 24.412 27.466 27.791 1.00 15.79 155 THR A O 1
ATOM 805 N N . THR A 1 99 ? 25.342 25.652 28.735 1.00 15.18 156 THR A N 1
ATOM 806 C CA . THR A 1 99 ? 26.396 25.559 27.734 1.00 15.89 156 THR A CA 1
ATOM 807 C C . THR A 1 99 ? 25.862 25.057 26.393 1.00 17.79 156 THR A C 1
ATOM 808 O O . THR A 1 99 ? 26.431 25.350 25.344 1.00 18.11 156 THR A O 1
ATOM 812 N N . ILE A 1 100 ? 24.768 24.304 26.413 1.00 16.86 157 ILE A N 1
ATOM 813 C CA . ILE A 1 100 ? 24.221 23.805 25.155 1.00 17.22 157 ILE A CA 1
ATOM 814 C C . ILE A 1 100 ? 23.575 24.950 24.374 1.00 16.66 157 ILE A C 1
ATOM 815 O O . ILE A 1 100 ? 22.905 25.807 24.950 1.00 16.18 157 ILE A O 1
ATOM 820 N N . LYS A 1 101 ? 23.787 24.980 23.065 1.00 15.13 158 LYS A N 1
ATOM 821 C CA . LYS A 1 101 ? 23.193 26.028 22.243 1.00 15.50 158 LYS A CA 1
ATOM 822 C C . LYS A 1 101 ? 21.917 25.492 21.611 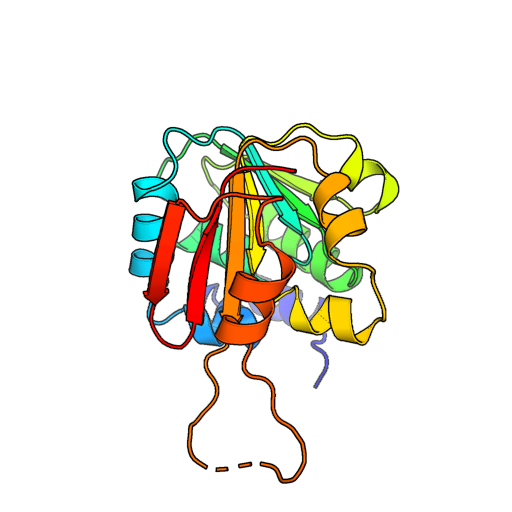1.00 15.25 158 LYS A C 1
ATOM 823 O O . LYS A 1 101 ? 21.961 24.576 20.788 1.00 15.66 158 LYS A O 1
ATOM 829 N N . TYR A 1 102 ? 20.780 26.061 22.004 1.00 13.25 159 TYR A N 1
ATOM 830 C CA . TYR A 1 102 ? 19.491 25.617 21.484 1.00 14.32 159 TYR A CA 1
ATOM 831 C C . TYR A 1 102 ? 19.041 26.336 20.223 1.00 15.16 159 TYR A C 1
ATOM 832 O O . TYR A 1 102 ? 19.180 27.552 20.102 1.00 15.33 159 TYR A O 1
ATOM 841 N N . ARG A 1 103 ? 18.495 25.567 19.289 1.00 15.45 160 ARG A N 1
ATOM 842 C CA . ARG A 1 103 ? 17.969 26.105 18.046 1.00 18.81 160 ARG A CA 1
ATOM 843 C C . ARG A 1 103 ? 16.615 25.442 17.832 1.00 18.92 160 ARG A C 1
ATOM 844 O O . ARG A 1 103 ? 16.540 24.247 17.552 1.00 18.85 160 ARG A O 1
ATOM 852 N N . PHE A 1 104 ? 15.546 26.212 17.992 1.00 18.84 161 PHE A N 1
ATOM 853 C CA . PHE A 1 104 ? 14.206 25.677 17.818 1.00 21.09 161 PHE A CA 1
ATOM 854 C C . PHE A 1 104 ? 13.747 25.875 16.383 1.00 22.79 161 PHE A C 1
ATOM 855 O O . PHE A 1 104 ? 13.638 27.003 15.907 1.00 23.76 161 PHE A O 1
ATOM 863 N N . LEU A 1 105 ? 13.495 24.767 15.694 1.00 23.41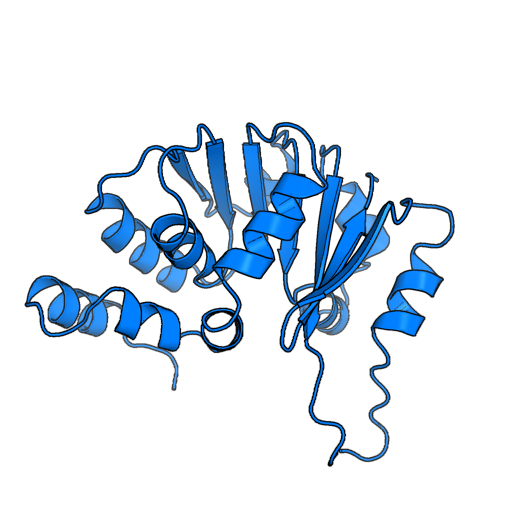 162 LEU A N 1
ATOM 864 C CA . LEU A 1 105 ? 13.058 24.803 14.306 1.00 25.07 162 LEU A CA 1
ATOM 865 C C . LEU A 1 105 ? 11.536 24.796 14.229 1.00 26.81 162 LEU A C 1
ATOM 866 O O . LEU A 1 105 ? 10.860 24.135 15.023 1.00 26.01 162 LEU A O 1
ATOM 871 N N . ASN A 1 106 ? 11.005 25.548 13.272 1.00 27.82 163 ASN A N 1
ATOM 872 C CA . ASN A 1 106 ? 9.568 25.639 13.070 1.00 30.20 163 ASN A CA 1
ATOM 873 C C . ASN A 1 106 ? 9.154 25.208 11.677 1.00 28.47 163 ASN A C 1
ATOM 874 O O . ASN A 1 106 ? 7.988 24.921 11.434 1.00 30.71 163 ASN A O 1
ATOM 879 N N . LYS A 1 107 ? 10.116 25.158 10.765 1.00 24.99 164 LYS A N 1
ATOM 880 C CA . LYS A 1 107 ? 9.837 24.770 9.392 1.00 23.99 164 LYS A CA 1
ATOM 881 C C . LYS A 1 107 ? 10.378 23.366 9.150 1.00 21.96 164 LYS A C 1
ATOM 882 O O . LYS A 1 107 ? 11.588 23.146 9.201 1.00 18.45 164 LYS A O 1
ATOM 888 N N . GLU A 1 108 ? 9.487 22.412 8.899 1.00 19.01 165 GLU A N 1
ATOM 889 C CA . GLU A 1 108 ? 9.927 21.041 8.673 1.00 19.23 165 GLU A CA 1
ATOM 890 C C . GLU A 1 108 ? 10.956 20.951 7.555 1.00 18.51 165 GLU A C 1
ATOM 891 O O . GLU A 1 108 ? 11.941 20.217 7.667 1.00 18.06 165 GLU A O 1
ATOM 897 N N . SER A 1 109 ? 10.735 21.697 6.476 1.00 17.34 166 SER A N 1
ATOM 898 C CA . SER A 1 109 ? 11.654 21.657 5.345 1.00 18.26 166 SER A CA 1
ATOM 899 C C . SER A 1 109 ? 13.085 22.016 5.739 1.00 17.10 166 SER A C 1
ATOM 900 O O . SER A 1 109 ? 14.036 21.514 5.143 1.00 18.75 166 SER A O 1
ATOM 903 N N . ASP A 1 110 ? 13.245 22.872 6.745 1.00 17.44 167 ASP A N 1
ATOM 904 C CA . ASP A 1 110 ? 14.583 23.254 7.195 1.00 16.98 167 ASP A CA 1
ATOM 905 C C . ASP A 1 110 ? 15.257 22.108 7.933 1.00 16.28 167 ASP A C 1
ATOM 906 O O . ASP A 1 110 ? 16.479 21.960 7.896 1.00 16.04 167 ASP A O 1
ATOM 911 N N . VAL A 1 111 ? 14.454 21.295 8.605 1.00 14.24 168 VAL A N 1
ATOM 912 C CA . VAL A 1 111 ? 14.979 20.176 9.371 1.00 14.41 168 VAL A CA 1
ATOM 913 C C . VAL A 1 111 ? 15.898 19.252 8.590 1.00 13.98 168 VAL A C 1
ATOM 914 O O . VAL A 1 111 ? 17.029 18.986 9.003 1.00 14.01 168 VAL A O 1
ATOM 918 N N . TYR A 1 112 ? 15.417 18.775 7.450 1.00 12.92 169 TYR A N 1
ATOM 919 C CA . TYR A 1 112 ? 16.177 17.834 6.642 1.00 12.67 169 TYR A CA 1
ATOM 920 C C . TYR A 1 112 ? 17.381 18.412 5.909 1.00 14.13 169 TYR A C 1
ATOM 921 O O . TYR A 1 112 ? 18.178 17.662 5.355 1.00 14.81 169 TYR A O 1
ATOM 930 N N . LYS A 1 113 ? 17.521 19.735 5.908 1.00 13.66 170 LYS A N 1
ATOM 931 C CA . LYS A 1 113 ? 18.641 20.372 5.217 1.00 1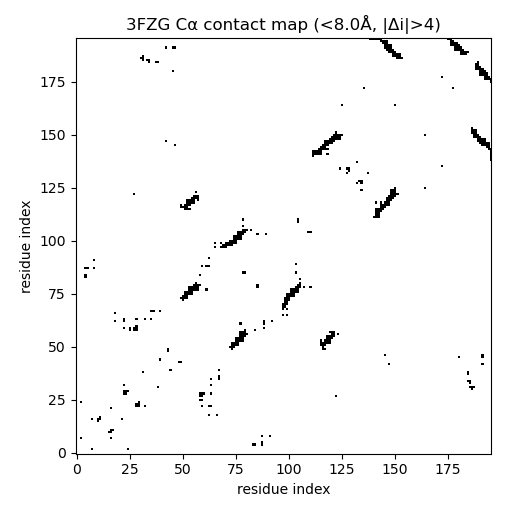3.92 170 LYS A CA 1
ATOM 932 C C . LYS A 1 113 ? 19.903 20.484 6.071 1.00 14.56 170 LYS A C 1
ATOM 933 O O . LYS A 1 113 ? 20.988 20.715 5.546 1.00 15.22 170 LYS A O 1
ATOM 939 N N . GLY A 1 114 ? 19.768 20.311 7.382 1.00 13.07 171 GLY A N 1
ATOM 940 C CA . GLY A 1 114 ? 20.930 20.416 8.247 1.00 13.23 171 GLY A CA 1
ATOM 941 C C . GLY A 1 114 ? 21.800 19.169 8.297 1.00 15.09 171 GLY A C 1
ATOM 942 O O . GLY A 1 114 ? 21.414 18.100 7.819 1.00 13.93 171 GLY A O 1
ATOM 943 N N . THR A 1 115 ? 22.996 19.319 8.858 1.00 14.05 172 THR A N 1
ATOM 944 C CA . THR A 1 115 ? 23.925 18.207 9.018 1.00 14.61 172 THR A CA 1
ATOM 945 C C . THR A 1 115 ? 24.085 18.024 10.522 1.00 13.16 172 THR A C 1
ATOM 946 O O . THR A 1 115 ? 24.456 18.965 11.224 1.00 13.07 172 THR A O 1
ATOM 950 N N . TYR A 1 116 ? 23.788 16.824 11.014 1.00 13.19 173 TYR A N 1
ATOM 951 C CA . TYR A 1 116 ? 23.878 16.548 12.445 1.00 11.61 173 TYR A CA 1
ATOM 952 C C . TYR A 1 116 ? 24.709 15.309 12.754 1.00 12.82 173 TYR A C 1
ATOM 953 O O . TYR A 1 116 ? 24.630 14.305 12.042 1.00 13.18 173 TYR A O 1
ATOM 962 N N . ASP A 1 117 ? 25.508 15.380 13.817 1.00 12.27 174 ASP A N 1
ATOM 963 C CA . ASP A 1 117 ? 26.312 14.234 14.207 1.00 12.21 174 ASP A CA 1
ATOM 964 C C . ASP A 1 117 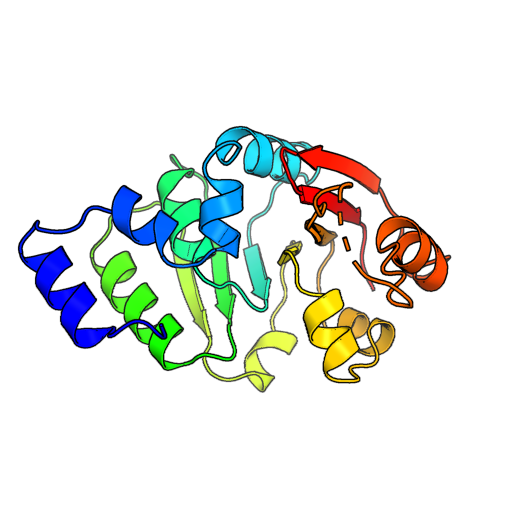? 25.355 13.113 14.589 1.00 12.33 174 ASP A C 1
ATOM 965 O O . ASP A 1 117 ? 25.591 11.954 14.258 1.00 13.21 174 ASP A O 1
ATOM 970 N N . VAL A 1 118 ? 24.263 13.462 15.269 1.00 11.94 175 VAL A N 1
ATOM 971 C CA . VAL A 1 118 ? 23.275 12.462 15.662 1.00 10.51 175 VAL A CA 1
ATOM 972 C C . VAL A 1 118 ? 21.843 12.994 15.601 1.00 10.34 175 VAL A C 1
ATOM 973 O O . VAL A 1 118 ? 21.593 14.181 15.802 1.00 11.10 175 VAL A O 1
ATOM 977 N N . VAL A 1 119 ? 20.904 12.106 15.296 1.00 9.32 176 VAL A N 1
ATOM 978 C CA . VAL A 1 119 ? 19.495 12.474 15.243 1.00 8.28 176 VAL A CA 1
ATOM 979 C C . VAL A 1 119 ? 18.735 11.636 16.271 1.00 8.80 176 VAL A C 1
ATOM 980 O O . VAL A 1 119 ? 18.848 10.407 16.277 1.00 9.47 176 VAL A O 1
ATOM 984 N N . PHE A 1 120 ? 17.984 12.299 17.148 1.00 8.02 177 PHE A N 1
AT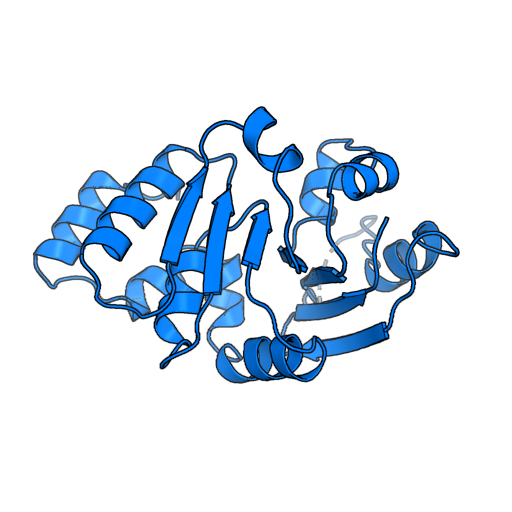OM 985 C CA . PHE A 1 120 ? 17.183 11.602 18.156 1.00 9.34 177 PHE A CA 1
ATOM 986 C C . PHE A 1 120 ? 15.774 11.372 17.623 1.00 9.85 177 PHE A C 1
ATOM 987 O O . PHE A 1 120 ? 15.122 12.305 17.144 1.00 9.25 177 PHE A O 1
ATOM 995 N N . LEU A 1 121 ? 15.312 10.133 17.719 1.00 8.95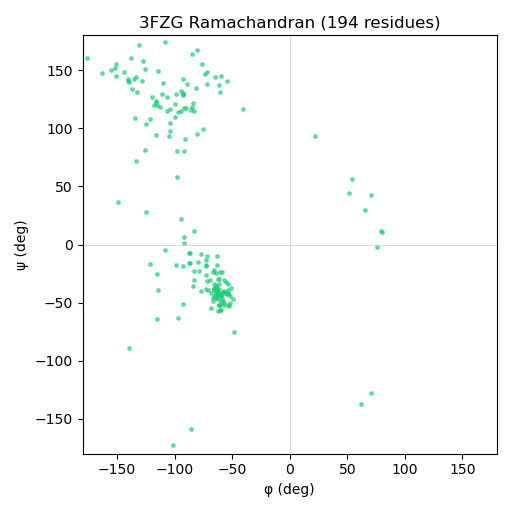 178 LEU A N 1
ATOM 996 C CA . LEU A 1 121 ? 13.959 9.754 17.316 1.00 8.95 178 LEU A CA 1
ATOM 997 C C . LEU A 1 121 ? 13.474 8.913 18.498 1.00 9.96 178 LEU A C 1
ATOM 998 O O . LEU A 1 121 ? 13.365 7.689 18.415 1.00 9.89 178 LEU A O 1
ATOM 1003 N N . LEU A 1 122 ? 13.215 9.600 19.608 1.00 9.85 179 LEU A N 1
ATOM 1004 C CA . LEU A 1 122 ? 12.789 8.973 20.851 1.00 10.26 179 LEU A CA 1
ATOM 1005 C C . LEU A 1 122 ? 11.284 8.747 20.884 1.00 10.96 179 LEU A C 1
ATOM 1006 O O . LEU A 1 122 ? 10.508 9.701 20.836 1.00 8.33 179 LEU A O 1
ATOM 1011 N N . LYS A 1 123 ? 10.882 7.480 20.972 1.00 10.46 180 LYS A N 1
ATOM 1012 C CA . LYS A 1 123 ? 9.468 7.130 21.010 1.00 11.67 180 LYS A CA 1
ATOM 1013 C C . LYS A 1 123 ? 8.763 7.817 19.841 1.00 12.59 180 LYS A C 1
ATOM 1014 O O . LYS A 1 123 ? 7.686 8.387 20.008 1.00 12.27 180 LYS A O 1
ATOM 1020 N N . MET A 1 124 ? 9.385 7.753 18.664 1.00 11.60 181 MET A N 1
ATOM 1021 C CA . MET A 1 124 ? 8.848 8.393 17.462 1.00 13.35 181 MET A CA 1
ATOM 1022 C C . MET A 1 124 ? 8.416 7.466 16.331 1.00 13.74 181 MET A C 1
ATOM 1023 O O . MET A 1 124 ? 7.416 7.729 15.661 1.00 13.45 181 MET A O 1
ATOM 1028 N N . LEU A 1 125 ? 9.167 6.397 16.092 1.00 14.96 182 LEU A N 1
ATOM 1029 C CA . LEU A 1 125 ? 8.820 5.506 14.993 1.00 15.69 182 LEU A CA 1
ATOM 1030 C C . LEU A 1 125 ? 7.388 4.985 15.029 1.00 17.57 182 LEU A C 1
ATOM 1031 O O . LEU A 1 125 ? 6.728 4.920 13.994 1.00 16.55 182 LEU A O 1
ATOM 1036 N N . PRO A 1 126 ? 6.881 4.606 16.213 1.00 18.15 183 PRO A N 1
ATOM 1037 C CA . PRO A 1 126 ? 5.497 4.117 16.233 1.00 18.11 183 PRO A CA 1
ATOM 1038 C C . PRO A 1 126 ? 4.525 5.217 15.791 1.00 19.29 183 PRO A C 1
ATOM 1039 O O . PRO A 1 126 ? 3.595 4.973 15.018 1.00 17.48 183 PRO A O 1
ATOM 1043 N N . VAL A 1 127 ? 4.754 6.431 16.285 1.00 18.68 184 VAL A N 1
ATOM 1044 C CA . VAL A 1 127 ? 3.910 7.574 15.948 1.00 20.73 184 VAL A CA 1
ATOM 1045 C C . VAL A 1 127 ? 3.908 7.844 14.441 1.00 20.01 184 VAL A C 1
ATOM 1046 O O . VAL A 1 127 ? 2.853 8.008 13.828 1.00 18.92 184 VAL A O 1
ATOM 1050 N N . LEU A 1 128 ? 5.095 7.885 13.848 1.00 17.75 185 LEU A N 1
ATOM 1051 C CA . LEU A 1 128 ? 5.221 8.136 12.417 1.00 19.29 185 LEU A CA 1
ATOM 1052 C C . LEU A 1 128 ? 4.616 7.003 11.587 1.00 21.77 185 LEU A C 1
ATOM 1053 O O . LEU A 1 128 ? 3.910 7.249 10.602 1.00 21.48 185 LEU A O 1
ATOM 1058 N N . LYS A 1 129 ? 4.898 5.766 11.986 1.00 23.29 186 LYS A N 1
ATOM 1059 C CA . LYS A 1 129 ? 4.374 4.589 11.297 1.00 26.56 186 LYS A CA 1
ATOM 1060 C C . LYS A 1 129 ? 2.858 4.696 11.224 1.00 26.55 186 LYS A C 1
ATOM 1061 O O . LYS A 1 129 ? 2.241 4.408 10.199 1.00 26.80 186 LYS A O 1
ATOM 1067 N N . GLN A 1 130 ? 2.273 5.120 12.333 1.00 27.16 187 GLN A N 1
ATOM 1068 C CA . GLN A 1 130 ? 0.836 5.290 12.452 1.00 27.73 187 GLN A CA 1
ATOM 1069 C C . GLN A 1 130 ? 0.330 6.321 11.454 1.00 27.50 187 GLN A C 1
ATOM 1070 O O . GLN A 1 130 ? -0.780 6.211 10.933 1.00 27.47 187 GLN A O 1
ATOM 1076 N N . GLN A 1 131 ? 1.154 7.328 11.196 1.00 25.13 188 GLN A N 1
ATOM 1077 C CA . GLN A 1 131 ? 0.799 8.384 10.266 1.00 24.87 188 GLN A CA 1
ATOM 1078 C C . GLN A 1 131 ? 1.095 7.955 8.838 1.00 25.02 188 GLN A C 1
ATOM 1079 O O . GLN A 1 131 ? 1.077 8.769 7.919 1.00 25.37 188 GLN A O 1
ATOM 1085 N N . ASP A 1 132 ? 1.376 6.667 8.665 1.00 25.98 189 ASP A N 1
ATOM 1086 C CA . ASP A 1 132 ? 1.659 6.098 7.352 1.00 28.13 189 ASP A CA 1
ATOM 1087 C C . ASP A 1 132 ? 2.930 6.624 6.700 1.00 27.87 189 ASP A C 1
ATOM 1088 O O . ASP A 1 132 ? 3.030 6.694 5.475 1.00 26.29 189 ASP A O 1
ATOM 1093 N N . VAL A 1 133 ? 3.907 6.994 7.520 1.00 26.89 190 VAL A N 1
ATOM 1094 C CA . VAL A 1 133 ? 5.170 7.482 6.993 1.00 24.87 190 VAL A CA 1
ATOM 1095 C C . VAL A 1 133 ? 6.026 6.287 6.600 1.00 24.92 190 VAL A C 1
ATOM 1096 O O . VAL A 1 133 ? 6.116 5.316 7.347 1.00 24.58 190 VAL A O 1
ATOM 1100 N N . ASN A 1 134 ? 6.636 6.343 5.419 1.00 24.39 191 ASN A N 1
ATOM 1101 C CA . ASN A 1 134 ? 7.520 5.268 4.984 1.00 24.55 191 ASN A CA 1
ATOM 1102 C C . ASN A 1 134 ? 8.788 5.504 5.804 1.00 23.72 191 ASN A C 1
ATOM 1103 O O . ASN A 1 134 ? 9.603 6.366 5.468 1.00 23.18 191 ASN A O 1
ATOM 1108 N N . ILE A 1 135 ? 8.943 4.744 6.884 1.00 22.26 192 ILE A N 1
ATOM 1109 C CA . ILE A 1 135 ? 10.081 4.907 7.784 1.00 22.42 192 ILE A CA 1
ATOM 1110 C C . ILE A 1 135 ? 11.466 4.895 7.143 1.00 21.94 192 ILE A C 1
ATOM 1111 O O . ILE A 1 135 ? 12.313 5.718 7.492 1.00 21.02 192 ILE A O 1
ATOM 1116 N N . LEU A 1 136 ? 11.712 3.971 6.220 1.00 21.40 193 LEU A N 1
ATOM 1117 C CA . LEU A 1 136 ? 13.022 3.906 5.581 1.00 22.26 193 LEU A CA 1
ATOM 1118 C C . LEU A 1 136 ? 13.322 5.153 4.761 1.00 21.27 193 LEU A C 1
ATOM 1119 O O . LEU A 1 136 ? 14.423 5.699 4.832 1.00 22.59 193 LEU A O 1
ATOM 1124 N N . ASP A 1 137 ? 12.347 5.603 3.979 1.00 20.67 194 ASP A N 1
ATOM 1125 C CA . ASP A 1 137 ? 12.532 6.804 3.174 1.00 20.22 194 ASP A CA 1
ATOM 1126 C C . ASP A 1 137 ? 12.778 7.967 4.129 1.00 19.10 194 ASP A C 1
ATOM 1127 O O . ASP A 1 137 ? 13.639 8.810 3.893 1.00 17.83 194 ASP A O 1
ATOM 1132 N N . PHE A 1 138 ? 12.014 7.994 5.215 1.00 17.20 195 PHE A N 1
ATOM 1133 C CA . PHE A 1 138 ? 12.131 9.043 6.223 1.00 16.47 195 PHE A CA 1
ATOM 1134 C C . PHE A 1 138 ? 13.540 9.113 6.797 1.00 15.07 195 PHE A C 1
ATOM 1135 O O . PHE A 1 138 ? 14.131 10.189 6.885 1.00 13.87 195 PHE A O 1
ATOM 1143 N N . LEU A 1 139 ? 14.075 7.961 7.189 1.00 16.06 196 LEU A N 1
ATOM 1144 C CA . LEU A 1 139 ? 15.407 7.909 7.768 1.00 15.89 196 LEU A CA 1
ATOM 1145 C C . LEU A 1 139 ? 16.484 8.372 6.794 1.00 16.99 196 LEU A C 1
ATOM 1146 O O . LEU A 1 139 ? 17.508 8.910 7.211 1.00 15.84 196 LEU A O 1
ATOM 1151 N N . GLN A 1 140 ? 16.246 8.177 5.500 1.00 16.97 197 GLN A N 1
ATOM 1152 C CA . GLN A 1 140 ? 17.215 8.577 4.484 1.00 18.82 197 GLN A CA 1
ATOM 1153 C C . GLN A 1 140 ? 17.282 10.096 4.303 1.00 17.85 197 GLN A C 1
ATOM 1154 O O . GLN A 1 140 ? 18.213 10.613 3.685 1.00 17.93 197 GLN A O 1
ATOM 1160 N N . LEU A 1 141 ? 16.306 10.810 4.854 1.00 16.72 198 LEU A N 1
ATOM 1161 C CA . LEU A 1 141 ? 16.270 12.268 4.742 1.00 15.29 198 LEU A CA 1
ATOM 1162 C C . LEU A 1 141 ? 17.319 12.970 5.595 1.00 14.46 198 LEU A C 1
ATOM 1163 O O . LEU A 1 141 ? 17.642 14.133 5.362 1.00 13.16 198 LEU A O 1
ATOM 1168 N N . PHE A 1 142 ? 17.851 12.270 6.585 1.00 12.43 199 PHE A N 1
ATOM 1169 C CA . PHE A 1 142 ? 18.819 12.891 7.478 1.00 12.64 199 PHE A CA 1
ATOM 1170 C C . PHE A 1 142 ? 20.285 12.728 7.119 1.00 12.50 199 PHE A C 1
ATOM 1171 O O . PHE A 1 142 ? 20.763 11.617 6.885 1.00 14.67 199 PHE A O 1
ATOM 1179 N N . HIS A 1 143 ? 20.997 13.848 7.087 1.00 13.04 200 HIS A N 1
ATOM 1180 C CA . HIS A 1 143 ? 22.426 13.820 6.811 1.00 13.31 200 HIS A CA 1
ATOM 1181 C C . HIS A 1 143 ? 23.053 13.719 8.198 1.00 13.67 200 HIS A C 1
ATOM 1182 O O . HIS A 1 143 ? 23.483 14.721 8.771 1.00 14.68 200 HIS A O 1
ATOM 1189 N N . THR A 1 144 ? 23.084 12.503 8.738 1.00 13.45 201 THR A N 1
ATOM 1190 C CA . THR A 1 144 ? 23.631 12.261 10.070 1.00 12.12 201 THR A CA 1
ATOM 1191 C C . THR A 1 144 ? 24.484 10.999 10.072 1.00 12.36 201 THR A C 1
ATOM 1192 O O . THR A 1 144 ? 24.352 10.152 9.189 1.00 11.10 201 THR A O 1
ATOM 1196 N N . GLN A 1 145 ? 25.346 10.869 11.074 1.00 12.57 202 GLN A N 1
ATOM 1197 C CA . GLN A 1 145 ? 26.217 9.707 11.178 1.00 15.62 202 GLN A CA 1
ATOM 1198 C C . GLN A 1 145 ? 25.668 8.664 12.143 1.00 16.17 202 GLN A C 1
ATOM 1199 O O . GLN A 1 145 ? 26.091 7.506 12.120 1.00 15.08 202 GLN A O 1
ATOM 1205 N N . ASN A 1 146 ? 24.733 9.074 12.998 1.00 14.78 203 ASN A N 1
ATOM 1206 C CA . ASN A 1 146 ? 24.135 8.153 13.965 1.00 14.30 203 ASN A CA 1
ATOM 1207 C C . ASN A 1 146 ? 22.708 8.542 14.317 1.00 14.32 203 ASN A C 1
ATOM 1208 O O . ASN A 1 146 ? 22.315 9.706 14.211 1.00 13.72 203 ASN A O 1
ATOM 1213 N N . PHE A 1 147 ? 21.940 7.547 14.740 1.00 12.42 204 PHE A N 1
ATOM 1214 C CA . PHE A 1 147 ? 20.572 7.766 15.184 1.00 13.35 204 PHE A CA 1
ATOM 1215 C C . PHE A 1 147 ? 20.453 7.179 16.580 1.00 12.92 204 PHE A C 1
ATOM 1216 O O . PHE A 1 147 ? 21.168 6.236 16.933 1.00 14.12 204 PHE A O 1
ATOM 1224 N N . VAL A 1 148 ? 19.555 7.752 17.371 1.00 11.78 205 VAL A N 1
ATOM 1225 C CA . VAL A 1 148 ? 19.232 7.216 18.683 1.00 10.89 205 VAL A CA 1
ATOM 1226 C C . VAL A 1 148 ? 17.744 6.991 18.476 1.00 11.29 205 VAL A C 1
ATOM 1227 O O . VAL A 1 148 ? 16.973 7.946 18.378 1.00 10.82 205 VAL A O 1
ATOM 1231 N N . ILE A 1 149 ? 17.355 5.728 18.358 1.00 11.26 206 ILE A N 1
ATOM 1232 C CA . ILE A 1 149 ? 15.965 5.361 18.121 1.00 10.86 206 ILE A CA 1
ATOM 1233 C C . ILE A 1 149 ? 15.452 4.560 19.313 1.00 13.09 206 ILE A C 1
ATOM 1234 O O . ILE A 1 149 ? 16.038 3.534 19.674 1.00 12.20 206 ILE A O 1
ATOM 1239 N N . SER A 1 150 ? 14.364 5.024 19.926 1.00 11.51 207 SER A N 1
ATOM 1240 C CA . SER A 1 150 ? 13.826 4.339 21.094 1.00 12.70 207 SER A CA 1
ATOM 1241 C C . SER A 1 150 ? 12.346 3.990 21.003 1.00 13.47 207 SER A C 1
ATOM 1242 O O . SER A 1 150 ? 11.586 4.594 20.245 1.00 12.58 207 SER A O 1
ATOM 1245 N N . PHE A 1 151 ? 11.949 3.002 21.798 1.00 13.78 208 PHE A N 1
ATOM 1246 C CA . PHE A 1 151 ? 10.565 2.554 21.843 1.00 14.06 208 PHE A CA 1
ATOM 1247 C C . PHE A 1 151 ? 10.111 2.409 23.285 1.00 14.94 208 PHE A C 1
ATOM 1248 O O . PHE A 1 151 ? 10.890 2.019 24.158 1.00 14.62 208 PHE A O 1
ATOM 1256 N N . PRO A 1 152 ? 8.843 2.737 23.559 1.00 15.38 209 PRO A N 1
ATOM 1257 C CA . PRO A 1 152 ? 8.361 2.600 24.931 1.00 16.10 209 PRO A CA 1
ATOM 1258 C C . PRO A 1 152 ? 8.187 1.112 25.203 1.00 15.88 209 PRO A C 1
ATOM 1259 O O . PRO A 1 152 ? 7.868 0.346 24.296 1.00 15.11 209 PRO A O 1
ATOM 1263 N N . ILE A 1 153 ? 8.426 0.702 26.441 1.00 16.24 210 ILE A N 1
ATOM 1264 C CA . ILE A 1 153 ? 8.248 -0.690 26.824 1.00 17.17 210 ILE A CA 1
ATOM 1265 C C . ILE A 1 153 ? 6.945 -0.679 27.616 1.00 18.53 210 ILE A C 1
ATOM 1266 O O . ILE A 1 153 ? 6.896 -0.221 28.757 1.00 17.34 210 ILE A O 1
ATOM 1271 N N . LYS A 1 154 ? 5.878 -1.159 26.991 1.00 20.69 211 LYS A N 1
ATOM 1272 C CA . LYS A 1 154 ? 4.572 -1.155 27.631 1.00 24.79 211 LYS A CA 1
ATOM 1273 C C . LYS A 1 154 ? 4.379 -2.235 28.681 1.00 24.99 211 LYS A C 1
ATOM 1274 O O . LYS A 1 154 ? 5.044 -3.271 28.657 1.00 25.35 211 LYS A O 1
ATOM 1280 N N . SER A 1 155 ? 3.464 -1.976 29.610 1.00 25.55 212 SER A N 1
ATOM 1281 C CA . SER A 1 155 ? 3.160 -2.925 30.669 1.00 28.12 212 SER A CA 1
ATOM 1282 C C . SER A 1 155 ? 2.796 -4.257 30.036 1.00 28.14 212 SER A C 1
ATOM 1283 O O . SER A 1 155 ? 2.115 -4.295 29.011 1.00 28.01 212 SER A O 1
ATOM 1286 N N . LEU A 1 156 ? 3.252 -5.345 30.645 1.00 29.28 213 LEU A N 1
ATOM 1287 C CA . LEU A 1 156 ? 2.973 -6.679 30.130 1.00 31.52 213 LEU A CA 1
ATOM 1288 C C . LEU A 1 156 ? 1.553 -7.138 30.456 1.00 32.83 213 LEU A C 1
ATOM 1289 O O . LEU A 1 156 ? 1.103 -8.172 29.957 1.00 34.16 213 LEU A O 1
ATOM 1294 N N . SER A 1 157 ? 0.847 -6.371 31.282 1.00 34.01 214 SER A N 1
ATOM 1295 C CA . SER A 1 157 ? -0.521 -6.731 31.652 1.00 36.27 214 SER A CA 1
ATOM 1296 C C . SER A 1 157 ? -1.583 -5.998 30.817 1.00 36.58 214 SER A C 1
ATOM 1297 O O . SER A 1 157 ? -1.408 -4.835 30.417 1.00 37.80 214 SER A O 1
ATOM 1300 N N . GLU A 1 160 ? -4.816 -4.216 23.580 1.00 56.22 217 GLU A N 1
ATOM 1301 C CA . GLU A 1 160 ? -5.098 -5.426 24.344 1.00 56.26 217 GLU A CA 1
ATOM 1302 C C . GLU A 1 160 ? -5.175 -6.624 23.405 1.00 54.77 217 GLU A C 1
ATOM 1303 O O . GLU A 1 160 ? -4.173 -7.289 23.149 1.00 55.06 217 GLU A O 1
ATOM 1309 N N . LYS A 1 161 ? -6.369 -6.893 22.890 1.00 53.18 218 LYS A N 1
ATOM 1310 C CA . LYS A 1 161 ? -6.564 -8.007 21.972 1.00 52.22 218 LYS A CA 1
ATOM 1311 C C . LYS A 1 161 ? -6.460 -7.540 20.523 1.00 50.36 218 LYS A C 1
ATOM 1312 O O . LYS A 1 161 ? -7.071 -6.543 20.140 1.00 50.35 218 LYS A O 1
ATOM 1318 N N . GLY A 1 162 ? -5.679 -8.262 19.726 1.00 48.19 219 GLY A N 1
ATOM 1319 C CA . GLY A 1 162 ? -5.513 -7.913 18.327 1.00 45.36 219 GLY A CA 1
ATOM 1320 C C . GLY A 1 162 ? -4.547 -6.774 18.050 1.00 43.96 219 GLY A C 1
ATOM 1321 O O . GLY A 1 162 ? -4.493 -6.269 16.931 1.00 42.84 219 GLY A O 1
ATOM 1322 N N . MET A 1 163 ? -3.776 -6.371 19.057 1.00 42.75 220 MET A N 1
ATOM 1323 C CA . MET A 1 163 ? -2.819 -5.275 18.891 1.00 43.01 220 MET A CA 1
ATOM 1324 C C . MET A 1 163 ? -1.397 -5.684 19.290 1.00 42.61 220 MET A C 1
ATOM 1325 O O . MET A 1 163 ? -0.931 -5.378 20.386 1.00 42.43 220 MET A O 1
ATOM 1330 N N . GLU A 1 164 ? -0.714 -6.353 18.365 1.00 42.59 221 GLU A N 1
ATOM 1331 C CA . GLU A 1 164 ? 0.644 -6.870 18.549 1.00 42.50 221 GLU A CA 1
ATOM 1332 C C . GLU A 1 164 ? 1.696 -5.916 19.116 1.00 40.36 221 GLU A C 1
ATOM 1333 O O . GLU A 1 164 ? 2.105 -6.037 20.267 1.00 40.82 221 GLU A O 1
ATOM 1339 N N . GLU A 1 165 ? 2.169 -4.999 18.285 1.00 38.61 222 GLU A N 1
ATOM 1340 C CA . GLU A 1 165 ? 3.174 -4.029 18.695 1.00 36.75 222 GLU A CA 1
ATOM 1341 C C . GLU A 1 165 ? 4.464 -4.586 19.313 1.00 34.89 222 GLU A C 1
ATOM 1342 O O . GLU A 1 165 ? 4.821 -4.229 20.437 1.00 34.22 222 GLU A O 1
ATOM 1348 N N . ASN A 1 166 ? 5.160 -5.462 18.596 1.00 30.67 223 ASN A N 1
ATOM 1349 C CA . ASN A 1 166 ? 6.440 -5.968 19.081 1.00 28.27 223 ASN A CA 1
ATOM 1350 C C . ASN A 1 166 ? 7.439 -5.086 18.331 1.00 26.07 223 ASN A C 1
ATOM 1351 O O . ASN A 1 166 ? 7.990 -5.488 17.305 1.00 22.86 223 ASN A O 1
ATOM 1356 N N . TYR A 1 167 ? 7.642 -3.872 18.835 1.00 24.35 224 TYR A N 1
ATOM 1357 C CA . TYR A 1 167 ? 8.539 -2.912 18.198 1.00 24.54 224 TYR A CA 1
ATOM 1358 C C . TYR A 1 167 ? 9.935 -3.467 17.947 1.00 23.26 224 TYR A C 1
ATOM 1359 O O . TYR A 1 167 ? 10.514 -3.250 16.883 1.00 22.08 224 TYR A O 1
ATOM 1368 N N . GLN A 1 168 ? 10.472 -4.186 18.927 1.00 22.79 225 GLN A N 1
ATOM 1369 C CA . GLN A 1 168 ? 11.805 -4.758 18.801 1.00 23.78 225 GLN A CA 1
ATOM 1370 C C . GLN A 1 168 ? 11.915 -5.657 17.572 1.00 24.38 225 GLN A C 1
ATOM 1371 O O . GLN A 1 168 ? 12.837 -5.515 16.766 1.00 24.21 225 GLN A O 1
ATOM 1377 N N . LEU A 1 169 ? 10.970 -6.577 17.423 1.00 23.96 226 LEU A N 1
ATOM 1378 C CA . LEU A 1 169 ? 10.980 -7.479 16.282 1.00 24.17 226 LEU A CA 1
ATOM 1379 C C . LEU A 1 169 ? 10.801 -6.687 14.987 1.00 24.02 226 LEU A C 1
ATOM 1380 O O . LEU A 1 169 ? 11.523 -6.895 14.017 1.00 23.52 226 LEU A O 1
ATOM 1385 N N . TRP A 1 170 ? 9.840 -5.772 14.985 1.00 23.90 227 TRP A N 1
ATOM 1386 C CA . TRP A 1 170 ? 9.561 -4.945 13.814 1.00 25.02 227 TRP A CA 1
ATOM 1387 C C . TRP A 1 170 ? 10.781 -4.146 13.355 1.00 25.25 227 TRP A C 1
ATOM 1388 O O . TRP A 1 170 ? 11.163 -4.199 12.186 1.00 25.89 227 TRP A O 1
ATOM 1399 N N . PHE A 1 171 ? 11.393 -3.415 14.281 1.00 24.62 228 PHE A N 1
ATOM 1400 C CA . PHE A 1 171 ? 12.553 -2.585 13.967 1.00 24.19 228 PHE A CA 1
ATOM 1401 C C . PHE A 1 171 ? 13.770 -3.366 13.474 1.00 26.30 228 PHE A C 1
ATOM 1402 O O . PHE A 1 171 ? 14.282 -3.108 12.384 1.00 25.13 228 PHE A O 1
ATOM 1410 N N . GLU A 1 172 ? 14.234 -4.317 14.278 1.00 27.62 229 GLU A N 1
ATOM 1411 C CA . GLU A 1 172 ? 15.407 -5.105 13.920 1.00 29.55 229 GLU A CA 1
ATOM 1412 C C . GLU A 1 172 ? 15.169 -5.925 12.661 1.00 30.56 229 GLU A C 1
ATOM 1413 O O . GLU A 1 172 ? 16.097 -6.510 12.100 1.00 31.35 229 GLU A O 1
ATOM 1419 N N . SER A 1 173 ? 13.916 -5.955 12.223 1.00 32.13 230 SER A N 1
ATOM 1420 C CA . SER A 1 173 ? 13.550 -6.688 11.026 1.00 33.97 230 SER A CA 1
ATOM 1421 C C . SER A 1 173 ? 13.580 -5.819 9.782 1.00 34.21 230 SER A C 1
ATOM 1422 O O . SER A 1 173 ? 14.224 -6.174 8.815 1.00 34.60 230 SER A O 1
ATOM 1425 N N . PHE A 1 174 ? 12.919 -4.667 9.799 1.00 34.75 231 PHE A N 1
ATOM 1426 C CA . PHE A 1 174 ? 12.876 -3.848 8.586 1.00 35.69 231 PHE A CA 1
ATOM 1427 C C . PHE A 1 174 ? 14.114 -3.003 8.304 1.00 36.12 231 PHE A C 1
ATOM 1428 O O . PHE A 1 174 ? 14.278 -2.477 7.193 1.00 36.56 231 PHE A O 1
ATOM 1436 N N . THR A 1 175 ? 14.970 -2.846 9.311 1.00 36.67 232 THR A N 1
ATOM 1437 C CA . THR A 1 175 ? 16.203 -2.085 9.136 1.00 38.44 232 THR A CA 1
ATOM 1438 C C . THR A 1 175 ? 17.321 -2.980 8.623 1.00 39.58 232 THR A C 1
ATOM 1439 O O . THR A 1 175 ? 18.399 -2.478 8.327 1.00 38.82 232 THR A O 1
ATOM 1443 N N . LYS A 1 176 ? 17.072 -4.291 8.560 1.00 41.55 233 LYS A N 1
ATOM 1444 C CA . LYS A 1 176 ? 18.029 -5.283 8.058 1.00 44.14 233 LYS A CA 1
ATOM 1445 C C . LYS A 1 176 ? 18.780 -4.799 6.821 1.00 44.36 233 LYS A C 1
ATOM 1446 O O . LYS A 1 176 ? 18.188 -4.574 5.766 1.00 44.64 233 LYS A O 1
ATOM 1452 N N . GLY A 1 177 ? 20.092 -4.658 6.968 1.00 44.21 234 GLY A N 1
ATOM 1453 C CA . GLY A 1 177 ? 20.941 -4.225 5.874 1.00 44.79 234 GLY A CA 1
ATOM 1454 C C . GLY A 1 177 ? 20.937 -2.757 5.465 1.00 44.83 234 GLY A C 1
ATOM 1455 O O . GLY A 1 177 ? 21.682 -2.395 4.559 1.00 45.04 234 GLY A O 1
ATOM 1456 N N . TRP A 1 178 ? 20.119 -1.912 6.093 1.00 44.16 235 TRP A N 1
ATOM 1457 C CA . TRP A 1 178 ? 20.092 -0.486 5.748 1.00 44.07 235 TRP A CA 1
ATOM 1458 C C . TRP A 1 178 ? 20.980 0.242 6.739 1.00 41.97 235 TRP A C 1
ATOM 1459 O O . TRP A 1 178 ? 21.995 0.831 6.368 1.00 41.82 235 TRP A O 1
ATOM 1470 N N . ILE A 1 179 ? 20.593 0.191 8.009 1.00 39.17 236 ILE A N 1
ATOM 1471 C CA . ILE A 1 179 ? 21.375 0.819 9.064 1.00 37.51 236 ILE A CA 1
ATOM 1472 C C . ILE A 1 179 ? 21.894 -0.293 9.963 1.00 36.41 236 ILE A C 1
ATOM 1473 O O . ILE A 1 179 ? 21.253 -1.335 10.111 1.00 36.32 236 ILE A O 1
ATOM 1478 N N . LYS A 1 180 ? 23.058 -0.075 10.559 1.00 34.72 237 LYS A N 1
ATOM 1479 C CA . LYS A 1 180 ? 23.643 -1.073 11.435 1.00 33.56 237 LYS A CA 1
ATOM 1480 C C . LYS A 1 180 ? 23.359 -0.726 12.890 1.00 31.21 237 LYS A C 1
ATOM 1481 O O . LYS A 1 180 ? 23.583 0.403 13.325 1.00 29.67 237 LYS A O 1
ATOM 1487 N N . ILE A 1 181 ? 22.852 -1.697 13.639 1.00 29.13 238 ILE A N 1
ATOM 1488 C CA . ILE A 1 181 ? 22.562 -1.484 15.048 1.00 26.87 238 ILE A CA 1
ATOM 1489 C C . ILE A 1 181 ? 23.862 -1.693 15.811 1.00 26.26 238 ILE A C 1
ATOM 1490 O O . ILE A 1 181 ? 24.410 -2.795 15.839 1.00 25.76 238 ILE A O 1
ATOM 1495 N N . LEU A 1 182 ? 24.355 -0.621 16.421 1.00 24.15 239 LEU A N 1
ATOM 1496 C CA . LEU A 1 182 ? 25.608 -0.666 17.156 1.00 23.45 239 LEU A CA 1
ATOM 1497 C C . LEU A 1 182 ? 25.448 -1.186 18.575 1.00 23.41 239 LEU A C 1
ATOM 1498 O O . LEU A 1 182 ? 26.363 -1.796 19.128 1.00 23.77 239 LEU A O 1
ATOM 1503 N N . ASP A 1 183 ? 24.284 -0.948 19.164 1.00 21.92 240 ASP A N 1
ATOM 1504 C CA . ASP A 1 183 ? 24.033 -1.389 20.525 1.00 21.06 240 ASP A CA 1
ATOM 1505 C C . ASP A 1 183 ? 22.593 -1.050 20.880 1.00 20.68 240 ASP A C 1
ATOM 1506 O O . ASP A 1 183 ? 21.965 -0.213 20.232 1.00 18.84 240 ASP A O 1
ATOM 1511 N N . SER A 1 184 ? 22.065 -1.717 21.896 1.00 18.67 241 SER A N 1
ATOM 1512 C CA . SER A 1 184 ? 20.702 -1.465 22.334 1.00 18.52 241 SER A CA 1
ATOM 1513 C C . SER A 1 184 ? 20.648 -1.802 23.806 1.00 18.32 241 SER A C 1
ATOM 1514 O O . SER A 1 184 ? 21.419 -2.636 24.286 1.00 18.03 241 SER A O 1
ATOM 1517 N N . LYS A 1 185 ? 19.753 -1.145 24.530 1.00 16.04 242 LYS A N 1
ATOM 1518 C CA . LYS A 1 185 ? 19.635 -1.402 25.952 1.00 16.32 242 LYS A CA 1
ATOM 1519 C C . LYS A 1 185 ? 18.317 -0.887 26.503 1.00 16.20 242 LYS A C 1
ATOM 1520 O O . LYS A 1 185 ? 17.765 0.107 26.015 1.00 13.90 242 LYS A O 1
ATOM 1526 N N . VAL A 1 186 ? 17.812 -1.589 27.509 1.00 14.10 243 VAL A N 1
ATOM 1527 C CA . VAL A 1 186 ? 16.577 -1.212 28.176 1.00 13.81 243 VAL A CA 1
ATOM 1528 C C . VAL A 1 186 ? 16.969 -0.213 29.257 1.00 15.03 243 VAL A C 1
ATOM 1529 O O . VAL A 1 186 ? 17.705 -0.549 30.185 1.00 14.48 243 VAL A O 1
ATOM 1533 N N . ILE A 1 187 ? 16.495 1.019 29.124 1.00 11.91 244 ILE A N 1
ATOM 1534 C CA . ILE A 1 187 ? 16.794 2.055 30.102 1.00 11.74 244 ILE A CA 1
ATOM 1535 C C . ILE A 1 187 ? 15.465 2.450 30.726 1.00 12.88 244 ILE A C 1
ATOM 1536 O O . ILE A 1 187 ? 14.738 3.289 30.195 1.00 9.75 244 ILE A O 1
ATOM 1541 N N . GLY A 1 188 ? 15.146 1.823 31.855 1.00 11.85 245 GLY A N 1
ATOM 1542 C CA . GLY A 1 188 ? 13.882 2.100 32.508 1.00 12.90 245 GLY A CA 1
ATOM 1543 C C . GLY A 1 188 ? 12.762 1.507 31.670 1.00 12.10 245 GLY A C 1
ATOM 1544 O O . GLY A 1 188 ? 12.804 0.333 31.305 1.00 13.46 245 GLY A O 1
ATOM 1545 N N . ASN A 1 189 ? 11.770 2.321 31.340 1.00 11.95 246 ASN A N 1
ATOM 1546 C CA . ASN A 1 189 ? 10.625 1.866 30.546 1.00 13.02 246 ASN A CA 1
ATOM 1547 C C . ASN A 1 189 ? 10.823 2.135 29.053 1.00 12.30 246 ASN A C 1
ATOM 1548 O O . ASN A 1 189 ? 9.858 2.170 28.281 1.00 10.42 246 ASN A O 1
ATOM 1553 N N . GLU A 1 190 ? 12.078 2.286 28.643 1.00 11.52 247 GLU A N 1
ATOM 1554 C CA . GLU A 1 190 ? 12.390 2.608 27.254 1.00 10.24 247 GLU A CA 1
ATOM 1555 C C . GLU A 1 190 ? 13.500 1.746 26.637 1.00 11.20 247 GLU A C 1
ATOM 1556 O O . GLU A 1 190 ? 14.563 1.558 27.232 1.00 10.69 247 GLU A O 1
ATOM 1562 N N . LEU A 1 191 ? 13.240 1.214 25.445 1.00 11.16 248 LEU A N 1
ATOM 1563 C CA . LEU A 1 191 ? 14.220 0.400 24.733 1.00 11.88 248 LEU A CA 1
ATOM 1564 C C . LEU A 1 191 ? 14.959 1.353 23.796 1.00 11.93 248 LEU A C 1
ATOM 1565 O O . LEU A 1 191 ? 14.369 1.899 22.865 1.00 13.89 248 LEU A O 1
ATOM 1570 N N . VAL A 1 192 ? 16.251 1.540 24.038 1.00 11.92 249 VAL A N 1
ATOM 1571 C CA . VAL A 1 192 ? 17.044 2.474 23.251 1.00 11.53 249 VAL A CA 1
ATOM 1572 C C . VAL A 1 192 ? 18.014 1.822 22.277 1.00 13.67 249 VAL A C 1
ATOM 1573 O O . VAL A 1 192 ? 18.818 0.975 22.664 1.00 13.73 249 VAL A O 1
ATOM 1577 N N . TYR A 1 193 ? 17.930 2.221 21.010 1.00 12.04 250 TYR A N 1
ATOM 1578 C CA . TYR A 1 193 ? 18.826 1.703 19.984 1.00 14.46 250 TYR A CA 1
ATOM 1579 C C . TYR A 1 193 ? 19.798 2.785 19.529 1.00 15.05 250 TYR A C 1
ATOM 1580 O O . TYR A 1 193 ? 19.423 3.944 19.362 1.00 13.80 250 TYR A O 1
ATOM 1589 N N . ILE A 1 194 ? 21.051 2.395 19.343 1.00 14.32 251 ILE A N 1
ATOM 1590 C CA . ILE A 1 194 ? 22.076 3.295 18.843 1.00 16.04 251 ILE A CA 1
ATOM 1591 C C . ILE A 1 194 ? 22.431 2.670 17.498 1.00 17.08 251 ILE A C 1
ATOM 1592 O O . ILE A 1 194 ? 22.835 1.508 17.441 1.00 13.89 251 ILE A O 1
ATOM 1597 N N . THR A 1 195 ? 22.256 3.424 16.417 1.00 17.71 252 THR A N 1
ATOM 1598 C CA . THR A 1 195 ? 22.542 2.891 15.090 1.00 17.51 252 THR A CA 1
ATOM 1599 C C . THR A 1 195 ? 23.415 3.815 14.262 1.00 19.51 252 THR A C 1
ATOM 1600 O O . THR A 1 195 ? 23.698 4.949 14.649 1.00 18.30 252 THR A O 1
ATOM 1604 N N . SER A 1 196 ? 23.841 3.300 13.114 1.00 22.27 253 SER A N 1
ATOM 1605 C CA . SER A 1 196 ? 24.647 4.063 12.176 1.00 25.81 253 SER A CA 1
ATOM 1606 C C . SER A 1 196 ? 23.653 4.840 11.323 1.00 28.31 253 SER A C 1
ATOM 1607 O O . SER A 1 196 ? 22.500 5.018 11.711 1.00 27.75 253 SER A O 1
ATOM 1610 N N . GLY A 1 197 ? 24.081 5.258 10.140 1.00 32.13 254 GLY A N 1
ATOM 1611 C CA . GLY A 1 197 ? 23.201 6.043 9.294 1.00 37.28 254 GLY A CA 1
ATOM 1612 C C . GLY A 1 197 ? 22.456 5.423 8.117 1.00 40.78 254 GLY A C 1
ATOM 1613 O O . GLY A 1 197 ? 22.468 4.219 7.911 1.00 42.22 254 GLY A O 1
ATOM 1614 N N . PHE A 1 198 ? 21.819 6.304 7.343 1.00 44.42 255 PHE A N 1
ATOM 1615 C CA . PHE A 1 198 ? 21.004 6.021 6.145 1.00 47.83 255 PHE A CA 1
ATOM 1616 C C . PHE A 1 198 ? 19.794 5.109 6.315 1.00 49.52 255 PHE A C 1
ATOM 1617 O O . PHE A 1 198 ? 19.422 4.386 5.356 1.00 49.66 255 PHE A O 1
#

Foldseek 3Di:
DPDDLVVVLVCVVVVNDDLLNVLCPDVLSVQCVVQLQVVVCVVCVLQPDWAEEEEEQNQCVVSSCQVNDDADRHAYEYERQPPSSLVSNCVVVVVDDYNYHYHYDDDVVVRLVDAGQEYEQEQNPVVCVVVVHPVVVVQQSHNYFKYKYKHFQDDPPPPPDDPPVVCVVVPPCVPPKAFPDWDDRRRMIITMITGD

Sequence (196 aa):
AYPNWDKLLKKYNQGQLSIEDLLKIHSSTNERVATLNDFYTYVFGNIKHVSSILDFGCGFNPLALYQWNENEKIIYHAYDIDRAEIAFLSSIIGKLKTTIKYRFLNKESDVYKGTYDVVFLLKMLPVLKQQDVNILDFLQLFHTQNFVISFPIKSLSEKGMEENYQLWFESFTKGWIKILDSKVIGNELVYITSGF

Solvent-accessible surface area: 10885 Å² total; per-residue (Å²): 150,144,34,87,24,102,113,24,43,123,70,38,88,120,66,113,40,50,25,108,52,0,5,121,63,55,73,34,3,65,73,6,61,100,26,21,94,84,0,0,79,23,0,44,65,65,8,183,120,9,50,17,0,0,2,14,19,8,5,1,2,0,0,2,0,51,88,57,19,151,101,65,169,7,66,0,35,0,20,21,154,35,150,46,11,2,57,7,0,45,44,0,9,66,105,39,188,36,64,5,111,30,109,44,35,73,131,86,49,62,0,47,159,23,89,8,48,0,0,0,0,16,20,21,0,23,69,13,114,140,109,131,50,90,14,42,79,11,0,113,88,10,112,7,114,25,0,0,0,0,1,35,72,112,88,188,138,210,197,77,122,164,69,77,37,87,116,66,0,76,53,32,2,113,59,126,6,125,68,98,61,47,119,88,9,44,64,2,16,0,0,0,0,23,3,152

Radius of gyration: 16.7 Å; Cα contacts (8 Å, |Δi|>4): 299; chains: 1; bounding box: 38×42×38 Å

B-factor: mean 22.67, std 11.82, range [6.45, 62.2]

Organism: Escherichia coli (NCBI:txid562)

InterPro domains:
  IPR010769 Ribosomal RNA aminoglycoside-resistance methyltransferase, Gram-negative bacteria [PIRSF015852] (1-255)
  IPR025981 Ribosomal RNA aminoglycoside-resistance methyltransferase [PF07091] (13-251)
  IPR029063 S-adenosyl-L-methionine-dependent methyltransferase superfamily [G3DSA:3.40.50.150] (58-257)
  IPR029063 S-adenosyl-L-methionine-dependent methyltransferase superfamily [SSF53335] (77-210)

CATH classification: 3.40.50.150

Secondary structure (DSSP, 8-state):
----HHHHHHHHHTTS--HHHHHHHSHHHHTTGGGHHHHHHHHHHHS---SEEEEET-TTHHHHHHHH-SS---EEEEE-S-HHHHHHHHHHHHHS--SSEEEEE--HHHHTTSEEEEEEEET-HHHHHHTT--HHHHHHT-EEEEEEEEEE------TT----HHHHHHHHTTTTS-EEEEEEETTEEEEEE---

Nearest PDB structures (foldseek):
  3fzg-assembly1_A  TM=1.005E+00  e=9.277E-45  Escherichia coli
  3lcv-assembly1_B  TM=8.047E-01  e=3.113E-15  Micromonospora zionensis
  6pqb-assembly4_D  TM=7.583E-01  e=3.268E-14  Proteus mirabilis
  7l9u-assembly1_A  TM=6.989E-01  e=7.987E-05  Mycobacterium tuberculosis H37Rv
  2fk7-assembly1_A  TM=6.561E-01  e=6.566E-05  Mycobacterium tuberculosis H37Rv